Protein AF-A0A8T1ST30-F1 (afdb_monomer_lite)

Foldseek 3Di:
DLVVVLVVVCVVPVDCSVVVSVVVVVVVVVLVVVLVVVPDDDPDPDPCPVVNVVVSVVSVVVVVVVVVCCCPPPVVCCVVPVVVVVVCVLQVCPVDDGDLVSQLVVQLVVCPVPDDPVCSSVVSNQVSVVLCVQQVPPPQSVVSVVVCVVCVVQQDDDDDDDDPSPDHRDDDGDDPFDFPDDDDDDDDADEAEAADELQDDCDDPPDDNDDPDPVVVVVSVVVSLVSLLVVLVVCVVVDVHAYEYAADYDVSNVVSCNVDHYHYD

InterPro domains:
  IPR042619 BBSome complex assembly protein BBS10 [PTHR14667] (1-257)

Sequence (265 aa):
MMVACVSRHHSMTGDGAKTFIILLSKLLRGLQAILDKREGSPFCEDIQRRESYQKHCHSLKQISQSLMTFQTHILDHIMAQDLRKHFLSAFSSWEGEISRDTMESILEAYFCGRIGNSHQKLLSQLSCDFYYKCISFKNGRNEMLNLVNEYFVELHSAVTGLPVSNSRILEGFVLHRDFAVYCPADGDIRMLIVTESIDSALSASGLEFVVNAEVQYQASQVWITKRTEAIMKHAEQQYKSSKLSIVKQQEIVIYYGQKPKWYSL

Radius of gyration: 32.13 Å; chains: 1; bounding box: 72×53×82 Å

Structure (mmCIF, N/CA/C/O backbone):
data_AF-A0A8T1ST30-F1
#
_entry.id   AF-A0A8T1ST30-F1
#
loop_
_atom_site.group_PDB
_atom_site.id
_atom_site.type_symbol
_atom_site.label_atom_id
_atom_site.label_alt_id
_atom_site.label_comp_id
_atom_site.label_asym_id
_atom_site.label_entity_id
_atom_site.label_seq_id
_atom_site.pdbx_PDB_ins_code
_atom_site.Cartn_x
_atom_site.Cartn_y
_atom_site.Cartn_z
_atom_site.occupancy
_atom_site.B_iso_or_equiv
_atom_site.auth_seq_id
_atom_site.auth_comp_id
_atom_site.auth_asym_id
_atom_site.auth_atom_id
_atom_site.pdbx_PDB_model_num
ATOM 1 N N . MET A 1 1 ? 21.724 -15.182 -8.756 1.00 84.19 1 MET A N 1
ATOM 2 C CA . MET A 1 1 ? 22.045 -13.856 -9.335 1.00 84.19 1 MET A CA 1
ATOM 3 C C . MET A 1 1 ? 20.861 -13.243 -10.084 1.00 84.19 1 MET A C 1
ATOM 5 O O . MET A 1 1 ? 20.379 -12.221 -9.628 1.00 84.19 1 MET A O 1
ATOM 9 N N . MET A 1 2 ? 20.328 -13.874 -11.143 1.00 87.69 2 MET A N 1
ATOM 10 C CA . MET A 1 2 ? 19.184 -13.344 -11.921 1.00 87.69 2 MET A CA 1
ATOM 11 C C . MET A 1 2 ? 17.976 -12.938 -11.064 1.00 87.69 2 MET A C 1
ATOM 13 O O . MET A 1 2 ? 17.493 -11.820 -11.196 1.00 87.69 2 MET A O 1
ATOM 17 N N . VAL A 1 3 ? 17.530 -13.814 -10.154 1.00 91.38 3 VAL A N 1
ATOM 18 C CA . VAL A 1 3 ? 16.402 -13.524 -9.248 1.00 91.38 3 VAL A CA 1
ATOM 19 C C . VAL A 1 3 ? 16.679 -12.278 -8.407 1.00 91.38 3 VAL A C 1
ATOM 21 O O . VAL A 1 3 ? 15.855 -11.379 -8.387 1.00 91.38 3 VAL A O 1
ATOM 24 N N . ALA A 1 4 ? 17.869 -12.162 -7.810 1.00 93.19 4 ALA A N 1
ATOM 25 C CA . ALA A 1 4 ? 18.245 -10.989 -7.021 1.00 93.19 4 ALA A CA 1
ATOM 26 C C . ALA A 1 4 ? 18.251 -9.690 -7.851 1.00 93.19 4 ALA A C 1
ATOM 28 O O . ALA A 1 4 ? 17.778 -8.660 -7.378 1.00 93.19 4 ALA A O 1
ATOM 29 N N . CYS A 1 5 ? 18.732 -9.735 -9.100 1.00 91.81 5 CYS A N 1
ATOM 30 C CA . CYS A 1 5 ? 18.685 -8.584 -10.007 1.00 91.81 5 CYS A CA 1
ATOM 31 C C . CYS A 1 5 ? 17.241 -8.179 -10.336 1.00 91.81 5 CYS A C 1
ATOM 33 O O . CYS A 1 5 ? 16.916 -6.996 -10.307 1.00 91.81 5 CYS A O 1
ATOM 35 N N . VAL A 1 6 ? 16.370 -9.153 -10.618 1.00 93.44 6 VAL A N 1
ATOM 36 C CA . VAL A 1 6 ? 14.955 -8.911 -10.937 1.00 93.44 6 VAL A CA 1
ATOM 37 C C . VAL A 1 6 ? 14.195 -8.393 -9.717 1.00 93.44 6 VAL A C 1
ATOM 39 O O . VAL A 1 6 ? 13.447 -7.430 -9.847 1.00 93.44 6 VAL A O 1
ATOM 42 N N . SER A 1 7 ? 14.416 -8.971 -8.533 1.00 92.12 7 SER A N 1
ATOM 43 C CA . SER A 1 7 ? 13.816 -8.503 -7.280 1.00 92.12 7 SER A CA 1
ATOM 44 C C . SER A 1 7 ? 14.222 -7.064 -6.974 1.00 92.12 7 SER A C 1
ATOM 46 O O . SER A 1 7 ? 13.361 -6.254 -6.650 1.00 92.12 7 SER A O 1
ATOM 48 N N . ARG A 1 8 ? 15.506 -6.717 -7.151 1.00 91.62 8 ARG A N 1
ATOM 49 C CA . ARG A 1 8 ? 15.991 -5.344 -6.953 1.00 91.62 8 ARG A CA 1
ATOM 50 C C . ARG A 1 8 ? 15.448 -4.367 -7.994 1.00 91.62 8 ARG A C 1
ATOM 52 O O . ARG A 1 8 ? 15.191 -3.217 -7.666 1.00 91.62 8 ARG A O 1
ATOM 59 N N . HIS A 1 9 ? 15.279 -4.802 -9.241 1.00 92.06 9 HIS A N 1
ATOM 60 C CA . HIS A 1 9 ? 14.622 -3.984 -10.258 1.00 92.06 9 HIS A CA 1
ATOM 61 C C . HIS A 1 9 ? 13.166 -3.720 -9.862 1.00 92.06 9 HIS A C 1
ATOM 63 O O . HIS A 1 9 ? 12.768 -2.568 -9.749 1.00 92.06 9 HIS A O 1
ATOM 69 N N . HIS A 1 10 ? 12.412 -4.776 -9.544 1.00 90.44 10 HIS A N 1
ATOM 70 C CA . HIS A 1 10 ? 11.011 -4.667 -9.151 1.00 90.44 10 HIS A CA 1
ATOM 71 C C . HIS A 1 10 ? 10.806 -3.777 -7.918 1.00 90.44 10 HIS A C 1
ATOM 73 O O . HIS A 1 10 ? 9.893 -2.960 -7.925 1.00 90.44 10 HIS A O 1
ATOM 79 N N . SER A 1 11 ? 11.675 -3.867 -6.906 1.00 86.62 11 SER A N 1
ATOM 80 C CA . SER A 1 11 ? 11.583 -3.008 -5.719 1.00 86.62 11 SER A CA 1
ATOM 81 C C . SER A 1 11 ? 11.866 -1.530 -6.006 1.00 86.62 11 SER A C 1
ATOM 83 O O . SER A 1 11 ? 11.429 -0.680 -5.245 1.00 86.62 11 SER A O 1
ATOM 85 N N . MET A 1 12 ? 12.630 -1.218 -7.058 1.00 86.12 12 MET A N 1
ATOM 86 C CA . MET A 1 12 ? 12.996 0.159 -7.415 1.00 86.12 12 MET A CA 1
ATOM 87 C C . MET A 1 12 ? 11.995 0.807 -8.373 1.00 86.12 12 MET A C 1
ATOM 89 O O . MET A 1 12 ? 11.757 2.005 -8.288 1.00 86.12 12 MET A O 1
ATOM 93 N N . THR A 1 13 ? 11.442 0.040 -9.315 1.00 86.56 13 THR A N 1
ATOM 94 C CA . THR A 1 13 ? 10.609 0.579 -10.402 1.00 86.56 13 THR A CA 1
ATOM 95 C C . THR A 1 13 ? 9.137 0.201 -10.289 1.00 86.56 13 THR A C 1
ATOM 97 O O . THR A 1 13 ? 8.317 0.784 -10.992 1.00 86.56 13 THR A O 1
ATOM 100 N N . GLY A 1 14 ? 8.784 -0.814 -9.493 1.00 84.75 14 GLY A N 1
ATOM 101 C CA . GLY A 1 14 ? 7.429 -1.378 -9.408 1.00 84.75 14 GLY A CA 1
ATOM 102 C C . GLY A 1 14 ? 6.954 -2.116 -10.672 1.00 84.75 14 GLY A C 1
ATOM 103 O O . GLY A 1 14 ? 6.068 -2.965 -10.599 1.00 84.75 14 GLY A O 1
ATOM 104 N N . ASP A 1 15 ? 7.571 -1.867 -11.829 1.00 86.44 15 ASP A N 1
ATOM 105 C CA . ASP A 1 15 ? 7.229 -2.431 -13.138 1.00 86.44 15 ASP A CA 1
ATOM 106 C C . ASP A 1 15 ? 8.475 -2.838 -13.945 1.00 86.44 15 ASP A C 1
ATOM 108 O O . ASP A 1 15 ? 9.606 -2.599 -13.538 1.00 86.44 15 ASP A O 1
ATOM 112 N N . GLY A 1 16 ? 8.291 -3.478 -15.099 1.00 90.50 16 GLY A N 1
ATOM 113 C CA . GLY A 1 16 ? 9.356 -3.767 -16.055 1.00 90.50 16 GLY A CA 1
ATOM 114 C C . GLY A 1 16 ? 10.140 -5.039 -15.749 1.00 90.50 16 GLY A C 1
ATOM 115 O O . GLY A 1 16 ? 10.960 -5.445 -16.565 1.00 90.50 16 GLY A O 1
ATOM 116 N N . ALA A 1 17 ? 9.843 -5.743 -14.650 1.00 92.56 17 ALA A N 1
ATOM 117 C CA . ALA A 1 17 ? 10.555 -6.956 -14.234 1.00 92.56 17 ALA A CA 1
ATOM 118 C C . ALA A 1 17 ? 10.628 -8.034 -15.335 1.00 92.56 17 ALA A C 1
ATOM 120 O O . ALA A 1 17 ? 11.672 -8.660 -15.527 1.00 92.56 17 ALA A O 1
ATOM 121 N N . LYS A 1 18 ? 9.542 -8.214 -16.104 1.00 91.00 18 LYS A N 1
ATOM 122 C CA . LYS A 1 18 ? 9.489 -9.148 -17.245 1.00 91.00 18 LYS A CA 1
ATOM 123 C C . LYS A 1 18 ? 10.386 -8.700 -18.403 1.00 91.00 18 LYS A C 1
ATOM 125 O O . LYS A 1 18 ? 11.120 -9.503 -18.971 1.00 91.00 18 LYS A O 1
ATOM 130 N N . THR A 1 19 ? 10.359 -7.417 -18.744 1.00 93.31 19 THR A N 1
ATOM 131 C CA . THR A 1 19 ? 11.226 -6.859 -19.790 1.00 93.31 19 THR A CA 1
ATOM 132 C C . THR A 1 19 ? 12.689 -6.942 -19.366 1.00 93.31 19 THR A C 1
ATOM 134 O O . THR A 1 19 ? 13.531 -7.415 -20.128 1.00 93.31 19 THR A O 1
ATOM 137 N N . PHE A 1 20 ? 12.985 -6.581 -18.118 1.00 94.19 20 PHE A N 1
ATOM 138 C CA . PHE A 1 20 ? 14.318 -6.636 -17.535 1.00 94.19 20 PHE A CA 1
ATOM 139 C C . PHE A 1 20 ? 14.904 -8.051 -17.569 1.00 94.19 20 PHE A C 1
ATOM 141 O O . PHE A 1 20 ? 16.020 -8.234 -18.056 1.00 94.19 20 PHE A O 1
ATOM 148 N N . ILE A 1 21 ? 14.154 -9.073 -17.128 1.00 95.44 21 ILE A N 1
ATOM 149 C CA . ILE A 1 21 ? 14.646 -10.459 -17.162 1.00 95.44 21 ILE A CA 1
ATOM 150 C C . ILE A 1 21 ? 14.901 -10.936 -18.597 1.00 95.44 21 ILE A C 1
ATOM 152 O O . ILE A 1 21 ? 15.901 -11.617 -18.832 1.00 95.44 21 ILE A O 1
ATOM 156 N N . ILE A 1 22 ? 14.057 -10.559 -19.567 1.00 95.69 22 ILE A N 1
ATOM 157 C CA . ILE A 1 22 ? 14.247 -10.917 -20.981 1.00 95.69 22 ILE A CA 1
ATOM 158 C C . ILE A 1 22 ? 15.523 -10.272 -21.527 1.00 95.69 22 ILE A C 1
ATOM 160 O O . ILE A 1 22 ? 16.358 -10.976 -22.098 1.00 95.69 22 ILE A O 1
ATOM 164 N N . LEU A 1 23 ? 15.702 -8.964 -21.323 1.00 93.94 23 LEU A N 1
ATOM 165 C CA . LEU A 1 23 ? 16.872 -8.228 -21.802 1.00 93.94 23 LEU A CA 1
ATOM 166 C C . LEU A 1 23 ? 18.162 -8.759 -21.174 1.00 93.94 23 LEU A C 1
ATOM 168 O O . LEU A 1 23 ? 19.105 -9.077 -21.897 1.00 93.94 23 LEU A O 1
ATOM 172 N N . LEU A 1 24 ? 18.179 -8.948 -19.853 1.00 92.56 24 LEU A N 1
ATOM 173 C CA . LEU A 1 24 ? 19.336 -9.490 -19.144 1.00 92.56 24 LEU A CA 1
ATOM 174 C C . LEU A 1 24 ? 19.669 -10.913 -19.616 1.00 92.56 24 LEU A C 1
ATOM 176 O O . LEU A 1 24 ? 20.828 -11.220 -19.886 1.00 92.56 24 LEU A O 1
ATOM 180 N N . SER A 1 25 ? 18.661 -11.771 -19.798 1.00 94.50 25 SER A N 1
ATOM 181 C CA . SER A 1 25 ? 18.875 -13.132 -20.309 1.00 94.50 25 SER A CA 1
ATOM 182 C C . SER A 1 25 ? 19.449 -13.128 -21.725 1.00 94.50 25 SER A C 1
ATOM 184 O O . SER A 1 25 ? 20.335 -13.922 -22.038 1.00 94.50 25 SER A O 1
ATOM 186 N N . LYS A 1 26 ? 18.944 -12.250 -22.599 1.00 95.12 26 LYS A N 1
ATOM 187 C CA . LYS A 1 26 ? 19.428 -12.124 -23.979 1.00 95.12 26 LYS A CA 1
ATOM 188 C C . LYS A 1 26 ? 20.856 -11.590 -24.025 1.00 95.12 26 LYS A C 1
ATOM 190 O O . LYS A 1 26 ? 21.664 -12.152 -24.759 1.00 95.12 26 LYS A O 1
ATOM 195 N N . LEU A 1 27 ? 21.175 -10.585 -23.209 1.00 91.69 27 LEU A N 1
ATOM 196 C CA . LEU A 1 27 ? 22.525 -10.041 -23.086 1.00 91.69 27 LEU A CA 1
ATOM 197 C C . LEU A 1 27 ? 23.513 -11.120 -22.638 1.00 91.69 27 LEU A C 1
ATOM 199 O O . LEU A 1 27 ? 24.501 -11.361 -23.323 1.00 91.69 27 LEU A O 1
ATOM 203 N N . LEU A 1 28 ? 23.221 -11.820 -21.538 1.00 91.06 28 LEU A N 1
ATOM 204 C CA . LEU A 1 28 ? 24.108 -12.857 -21.002 1.00 91.06 28 LEU A CA 1
ATOM 205 C C . LEU A 1 28 ? 24.326 -14.004 -21.996 1.00 91.06 28 LEU A C 1
ATOM 207 O O . LEU A 1 28 ? 25.457 -14.441 -22.179 1.00 91.06 28 LEU A O 1
ATOM 211 N N . ARG A 1 29 ? 23.273 -14.451 -22.696 1.00 92.69 29 ARG A N 1
ATOM 212 C CA . ARG A 1 29 ? 23.404 -15.463 -23.760 1.00 92.69 29 ARG A CA 1
ATOM 213 C C . ARG A 1 29 ? 24.252 -14.967 -24.931 1.00 92.69 29 ARG A C 1
ATOM 215 O O . ARG A 1 29 ? 25.043 -15.734 -25.469 1.00 92.69 29 ARG A O 1
ATOM 222 N N . GLY A 1 30 ? 24.096 -13.702 -25.320 1.00 91.62 30 GLY A N 1
ATOM 223 C CA . GLY A 1 30 ? 24.914 -13.083 -26.362 1.00 91.62 30 GLY A CA 1
ATOM 224 C C . GLY A 1 30 ? 26.392 -13.024 -25.976 1.00 91.62 30 GLY A C 1
ATOM 225 O O . GLY A 1 30 ? 27.246 -13.389 -26.778 1.00 91.62 30 GLY A O 1
ATOM 226 N N . LEU A 1 31 ? 26.690 -12.638 -24.732 1.00 89.62 31 LEU A N 1
ATOM 227 C CA . LEU A 1 31 ? 28.054 -12.611 -24.200 1.00 89.62 31 LEU A CA 1
ATOM 228 C C . LEU A 1 31 ? 28.665 -14.014 -24.118 1.00 89.62 31 LEU A C 1
ATOM 230 O O . LEU A 1 31 ? 29.807 -14.194 -24.534 1.00 89.62 31 LEU A O 1
ATOM 234 N N . GLN A 1 32 ? 27.899 -15.010 -23.661 1.00 88.00 32 GLN A N 1
ATOM 235 C CA . GLN A 1 32 ? 28.349 -16.403 -23.632 1.00 88.00 32 GLN A CA 1
ATOM 236 C C . GLN A 1 32 ? 28.716 -16.895 -25.037 1.00 88.00 32 GLN A C 1
ATOM 238 O O . GLN A 1 32 ? 29.810 -17.403 -25.238 1.00 88.00 32 GLN A O 1
ATOM 243 N N . ALA A 1 33 ? 27.869 -16.636 -26.037 1.00 88.94 33 ALA A N 1
ATOM 244 C CA . ALA A 1 33 ? 28.150 -17.028 -27.416 1.00 88.94 33 ALA A CA 1
ATOM 245 C C . ALA A 1 33 ? 29.412 -16.360 -28.000 1.00 88.94 33 ALA A C 1
ATOM 247 O O . ALA A 1 33 ? 30.045 -16.922 -28.891 1.00 88.94 33 ALA A O 1
ATOM 248 N N . ILE A 1 34 ? 29.783 -15.160 -27.537 1.00 85.69 34 ILE A N 1
ATOM 249 C CA . ILE A 1 34 ? 31.039 -14.498 -27.930 1.00 85.69 34 ILE A CA 1
ATOM 250 C C . ILE A 1 34 ? 32.242 -15.197 -27.287 1.00 85.69 34 ILE A C 1
ATOM 252 O O . ILE A 1 34 ? 33.258 -15.380 -27.956 1.00 85.69 34 ILE A O 1
ATOM 256 N N . LEU A 1 35 ? 32.126 -15.592 -26.016 1.00 83.69 35 LEU A N 1
ATOM 257 C CA . LEU A 1 35 ? 33.171 -16.328 -25.303 1.00 83.69 35 LEU A CA 1
ATOM 258 C C . LEU A 1 35 ? 33.384 -17.717 -25.918 1.00 83.69 35 LEU A C 1
ATOM 260 O O . LEU A 1 35 ? 34.512 -18.047 -26.275 1.00 83.69 35 LEU A O 1
ATOM 264 N N . ASP A 1 36 ? 32.301 -18.457 -26.161 1.00 80.75 36 ASP A N 1
ATOM 265 C CA . ASP A 1 36 ? 32.338 -19.804 -26.743 1.00 80.75 36 ASP A CA 1
ATOM 266 C C . ASP A 1 36 ? 32.950 -19.806 -28.155 1.00 80.75 36 ASP A C 1
ATOM 268 O O . ASP A 1 36 ? 33.682 -20.717 -28.527 1.00 80.75 36 ASP A O 1
ATOM 272 N N . LYS A 1 37 ? 32.706 -18.757 -28.955 1.00 76.50 37 LYS A N 1
ATOM 273 C CA . LYS A 1 37 ? 33.327 -18.598 -30.284 1.00 76.50 37 LYS A CA 1
ATOM 274 C C . LYS A 1 37 ? 34.827 -18.296 -30.230 1.00 76.50 37 LYS A C 1
ATOM 276 O O . LYS A 1 37 ? 35.509 -18.471 -31.239 1.00 76.50 37 LYS A O 1
ATOM 281 N N . ARG A 1 38 ? 35.335 -17.783 -29.106 1.00 67.25 38 ARG A N 1
ATOM 282 C CA . ARG A 1 38 ? 36.742 -17.381 -28.936 1.00 67.25 38 ARG A CA 1
ATOM 283 C C . ARG A 1 38 ? 37.610 -18.517 -28.387 1.00 67.25 38 ARG A C 1
ATOM 285 O O . ARG A 1 38 ? 38.825 -18.488 -28.571 1.00 67.25 38 ARG A O 1
ATOM 292 N N . GLU A 1 39 ? 36.995 -19.512 -27.756 1.00 61.50 39 GLU A N 1
ATOM 293 C CA . GLU A 1 39 ? 37.624 -20.744 -27.274 1.00 61.50 39 GLU A CA 1
ATOM 294 C C . GLU A 1 39 ? 37.564 -21.834 -28.364 1.00 61.50 39 GLU A C 1
ATOM 296 O O . GLU A 1 39 ? 36.715 -22.718 -28.363 1.00 61.50 39 GLU A O 1
ATOM 301 N N . GLY A 1 40 ? 38.443 -21.748 -29.367 1.00 54.31 40 GLY A N 1
ATOM 302 C CA . GLY A 1 40 ? 38.524 -22.747 -30.442 1.00 54.31 40 GLY A CA 1
ATOM 303 C C . GLY A 1 40 ? 39.178 -24.078 -30.020 1.00 54.31 40 GLY A C 1
ATOM 304 O O . GLY A 1 40 ? 40.282 -24.068 -29.490 1.00 54.31 40 GLY A O 1
ATOM 305 N N . SER A 1 41 ? 38.497 -25.189 -30.353 1.00 53.56 41 SER A N 1
ATOM 306 C CA . SER A 1 41 ? 38.864 -26.631 -30.380 1.00 53.56 41 SER A CA 1
ATOM 307 C C . SER A 1 41 ? 39.495 -27.304 -29.134 1.00 53.56 41 SER A C 1
ATOM 309 O O . SER A 1 41 ? 40.559 -26.881 -28.685 1.00 53.56 41 SER A O 1
ATOM 311 N N . PRO A 1 42 ? 38.946 -28.445 -28.654 1.00 49.97 42 PRO A N 1
ATOM 312 C CA . PRO A 1 42 ? 39.465 -29.185 -27.505 1.00 49.97 42 PRO A CA 1
ATOM 313 C C . PRO A 1 42 ? 40.448 -30.288 -27.935 1.00 49.97 42 PRO A C 1
ATOM 315 O O . PRO A 1 42 ? 40.048 -31.435 -28.067 1.00 49.97 42 PRO A O 1
ATOM 318 N N . PHE A 1 43 ? 41.726 -29.976 -28.166 1.00 49.72 43 PHE A N 1
ATOM 319 C CA . PHE A 1 43 ? 42.767 -31.012 -28.292 1.00 49.72 43 PHE A CA 1
ATOM 320 C C . PHE A 1 43 ? 44.141 -30.490 -27.821 1.00 49.72 43 PHE A C 1
ATOM 322 O O . PHE A 1 43 ? 44.828 -29.813 -28.583 1.00 49.72 43 PHE A O 1
ATOM 329 N N . CYS A 1 44 ? 44.487 -30.804 -26.556 1.00 48.78 44 CYS A N 1
ATOM 330 C CA . CYS A 1 44 ? 45.819 -30.987 -25.920 1.00 48.78 44 CYS A CA 1
ATOM 331 C C . CYS A 1 44 ? 45.801 -30.533 -24.441 1.00 48.78 44 CYS A C 1
ATOM 333 O O . CYS A 1 44 ? 45.775 -29.342 -24.143 1.00 48.78 44 CYS A O 1
ATOM 335 N N . GLU A 1 45 ? 45.823 -31.482 -23.499 1.00 53.03 45 GLU A N 1
ATOM 336 C CA . GLU A 1 45 ? 45.152 -31.304 -22.199 1.00 53.03 45 GLU A CA 1
ATOM 337 C C . GLU A 1 45 ? 45.895 -30.569 -21.064 1.00 53.03 45 GLU A C 1
ATOM 339 O O . GLU A 1 45 ? 45.199 -29.977 -20.244 1.00 53.03 45 GLU A O 1
ATOM 344 N N . ASP A 1 46 ? 47.232 -30.470 -20.991 1.00 53.16 46 ASP A N 1
ATOM 345 C CA . ASP A 1 46 ? 47.837 -30.047 -19.700 1.00 53.16 46 ASP A CA 1
ATOM 346 C C . ASP A 1 46 ? 48.636 -28.728 -19.669 1.00 53.16 46 ASP A C 1
ATOM 348 O O . ASP A 1 46 ? 48.627 -28.040 -18.646 1.00 53.16 46 ASP A O 1
A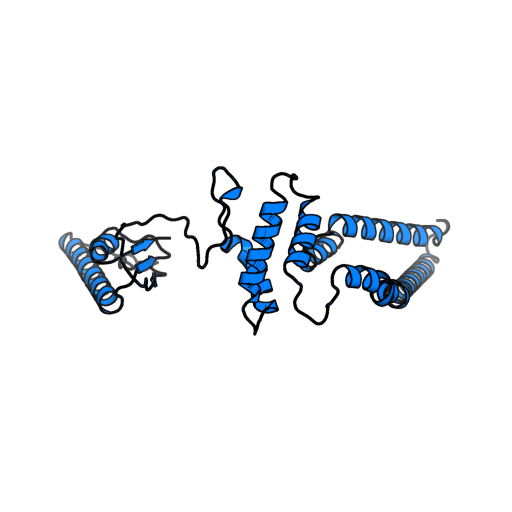TOM 352 N N . ILE A 1 47 ? 49.249 -28.272 -20.769 1.00 54.50 47 ILE A N 1
ATOM 353 C CA . ILE A 1 47 ? 49.972 -26.973 -20.793 1.00 54.50 47 ILE A CA 1
ATOM 354 C C . ILE A 1 47 ? 49.031 -25.808 -21.167 1.00 54.50 47 ILE A C 1
ATOM 356 O O . ILE A 1 47 ? 49.200 -24.676 -20.710 1.00 54.50 47 ILE A O 1
ATOM 360 N N . GLN A 1 48 ? 47.968 -26.085 -21.928 1.00 56.47 48 GLN A N 1
ATOM 361 C CA . GLN A 1 48 ? 47.032 -25.073 -22.433 1.00 56.47 48 GLN A CA 1
ATOM 362 C C . GLN A 1 48 ? 46.069 -24.527 -21.371 1.00 56.47 48 GLN A C 1
ATOM 364 O O . GLN A 1 48 ? 45.523 -23.441 -21.550 1.00 56.47 48 GLN A O 1
ATOM 369 N N . ARG A 1 49 ? 45.873 -25.214 -20.238 1.00 56.59 49 ARG A N 1
ATOM 370 C CA . ARG A 1 49 ? 44.876 -24.828 -19.221 1.00 56.59 49 ARG A CA 1
ATOM 371 C C . ARG A 1 49 ? 45.146 -23.454 -18.601 1.00 56.59 49 ARG A C 1
ATOM 373 O O . ARG A 1 49 ? 44.215 -22.681 -18.384 1.00 56.59 49 ARG A O 1
ATOM 380 N N . ARG A 1 50 ? 46.420 -23.124 -18.352 1.00 59.75 50 ARG A N 1
ATOM 381 C CA . ARG A 1 50 ? 46.824 -21.841 -17.746 1.00 59.75 50 ARG A CA 1
ATOM 382 C C . ARG A 1 50 ? 46.702 -20.681 -18.736 1.00 59.75 50 ARG A C 1
ATOM 384 O O . ARG A 1 50 ? 46.179 -19.630 -18.377 1.00 59.75 50 ARG A O 1
ATOM 391 N N . GLU A 1 51 ? 47.108 -20.895 -19.988 1.00 62.16 51 GLU A N 1
ATOM 392 C CA . GLU A 1 51 ? 46.942 -19.911 -21.066 1.00 62.16 51 GLU A CA 1
ATOM 393 C C . GLU A 1 51 ? 45.472 -19.717 -21.453 1.00 62.16 51 GLU A C 1
ATOM 395 O O . GLU A 1 51 ? 45.049 -18.591 -21.701 1.00 62.16 51 GLU A O 1
ATOM 400 N N . SER A 1 52 ? 44.675 -20.789 -21.462 1.00 65.12 52 SER A N 1
ATOM 401 C CA . SER A 1 52 ? 43.231 -20.752 -21.711 1.00 65.12 52 SER A CA 1
ATOM 402 C C . SER A 1 52 ? 42.510 -19.964 -20.624 1.00 65.12 52 SER A C 1
ATOM 404 O O . SER A 1 52 ? 41.724 -19.072 -20.930 1.00 65.12 52 SER A O 1
ATOM 406 N N . TYR A 1 53 ? 42.839 -20.206 -19.351 1.00 68.31 53 TYR A N 1
ATOM 407 C CA . TYR A 1 53 ? 42.282 -19.443 -18.235 1.00 68.31 53 TYR A CA 1
ATOM 408 C C . TYR A 1 53 ? 42.671 -17.958 -18.302 1.00 68.31 53 TYR A C 1
ATOM 410 O O . TYR A 1 53 ? 41.833 -17.079 -18.111 1.00 68.31 53 TYR A O 1
ATOM 418 N N . GLN A 1 54 ? 43.922 -17.647 -18.654 1.00 74.25 54 GLN A N 1
ATOM 419 C CA . GLN A 1 54 ? 44.380 -16.265 -18.799 1.00 74.25 54 GLN A CA 1
ATOM 420 C C . GLN A 1 54 ? 43.712 -15.548 -19.988 1.00 74.25 54 GLN A C 1
ATOM 422 O O . GLN A 1 54 ? 43.314 -14.387 -19.857 1.00 74.25 54 GLN A O 1
ATOM 427 N N . LYS A 1 55 ? 43.516 -16.238 -21.121 1.00 76.00 55 LYS A N 1
ATOM 428 C CA . LYS A 1 55 ? 42.758 -15.745 -22.288 1.00 76.00 55 LYS A CA 1
ATOM 429 C C . LYS A 1 55 ? 41.277 -15.536 -21.957 1.00 76.00 55 LYS A C 1
ATOM 431 O O . LYS A 1 55 ? 40.698 -14.530 -22.379 1.00 76.00 55 LYS A O 1
ATOM 436 N N . HIS A 1 56 ? 40.687 -16.422 -21.158 1.00 79.75 56 HIS A N 1
ATOM 437 C CA . HIS A 1 56 ? 39.319 -16.301 -20.664 1.00 79.75 56 HIS A CA 1
ATOM 438 C C . HIS A 1 56 ? 39.164 -15.079 -19.746 1.00 79.75 56 HIS A C 1
ATOM 440 O O . HIS A 1 56 ? 38.347 -14.200 -20.016 1.00 79.75 56 HIS A O 1
ATOM 446 N N . CYS A 1 57 ? 40.021 -14.933 -18.729 1.00 81.75 57 CYS A N 1
ATOM 447 C CA . CYS A 1 57 ? 40.022 -13.767 -17.841 1.00 81.75 57 CYS A CA 1
ATOM 448 C C . CYS A 1 57 ? 40.252 -12.450 -18.597 1.00 81.75 57 CYS A C 1
ATOM 450 O O . CYS A 1 57 ? 39.595 -11.449 -18.307 1.00 81.75 57 CYS A O 1
ATOM 452 N N . HIS A 1 58 ? 41.148 -12.435 -19.588 1.00 83.81 58 HIS A N 1
ATOM 453 C CA . HIS A 1 58 ? 41.362 -11.262 -20.433 1.00 83.81 58 HIS A CA 1
ATOM 454 C C . HIS A 1 58 ? 40.116 -10.922 -21.265 1.00 83.81 58 HIS A C 1
ATOM 456 O O . HIS A 1 58 ? 39.748 -9.754 -21.374 1.00 83.81 58 HIS A O 1
ATOM 462 N N . SER A 1 59 ? 39.425 -11.931 -21.798 1.00 83.25 59 SER A N 1
ATOM 463 C CA . SER A 1 59 ? 38.172 -11.754 -22.541 1.00 83.25 59 SER A CA 1
ATOM 464 C C . SER A 1 59 ? 37.054 -11.206 -21.656 1.00 83.25 59 SER A C 1
ATOM 466 O O . SER A 1 59 ? 36.381 -10.256 -22.048 1.00 83.25 59 SER A O 1
ATOM 468 N N . LEU A 1 60 ? 36.907 -11.723 -20.434 1.00 86.69 60 LEU A N 1
ATOM 469 C CA . LEU A 1 60 ? 35.963 -11.190 -19.449 1.00 86.69 60 LEU A CA 1
ATOM 470 C C . LEU A 1 60 ? 36.287 -9.742 -19.069 1.00 86.69 60 LEU A C 1
ATOM 472 O O . LEU A 1 60 ? 35.381 -8.914 -18.980 1.00 86.69 60 LEU A O 1
ATOM 476 N N . LYS A 1 61 ? 37.572 -9.405 -18.902 1.00 89.06 61 LYS A N 1
ATOM 477 C CA . LYS A 1 61 ? 38.007 -8.029 -18.628 1.00 89.06 61 LYS A CA 1
ATOM 478 C C . LYS A 1 61 ? 37.673 -7.089 -19.788 1.00 89.06 61 LYS A C 1
ATOM 480 O O . LYS A 1 61 ? 37.169 -5.997 -19.545 1.00 89.06 61 LYS A O 1
ATOM 485 N N . GLN A 1 62 ? 37.898 -7.521 -21.029 1.00 88.19 62 GLN A N 1
ATOM 486 C CA . GLN A 1 62 ? 37.520 -6.760 -22.222 1.00 88.19 62 GLN A CA 1
ATOM 487 C C . GLN A 1 62 ? 36.005 -6.547 -22.297 1.00 88.19 62 GLN A C 1
ATOM 489 O O . GLN A 1 62 ? 35.566 -5.416 -22.474 1.00 88.19 62 GLN A O 1
ATOM 494 N N . ILE A 1 63 ? 35.206 -7.597 -22.085 1.00 89.44 63 ILE A N 1
ATOM 495 C CA . ILE A 1 63 ? 33.739 -7.496 -22.053 1.00 89.44 63 ILE A CA 1
ATOM 496 C C . ILE A 1 63 ? 33.290 -6.522 -20.962 1.00 89.44 63 ILE A C 1
ATOM 498 O O . ILE A 1 63 ? 32.465 -5.653 -21.224 1.00 89.44 63 ILE A O 1
ATOM 502 N N . SER A 1 64 ? 33.851 -6.624 -19.756 1.00 91.00 64 SER A N 1
ATOM 503 C CA . SER A 1 64 ? 33.532 -5.713 -18.657 1.00 91.00 64 SER A CA 1
ATOM 504 C C . SER A 1 64 ? 33.846 -4.259 -19.012 1.00 91.00 64 SER A C 1
ATOM 506 O O . SER A 1 64 ? 33.017 -3.390 -18.755 1.00 91.00 64 SER A O 1
ATOM 508 N N . GLN A 1 65 ? 34.999 -3.987 -19.628 1.00 92.44 65 GLN A N 1
ATOM 509 C CA . GLN A 1 65 ? 35.357 -2.642 -20.085 1.00 92.44 65 GLN A CA 1
ATOM 510 C C . GLN A 1 65 ? 34.393 -2.142 -21.163 1.00 92.44 65 GLN A C 1
ATOM 512 O O . GLN A 1 65 ? 33.884 -1.032 -21.053 1.00 92.44 65 GLN A O 1
ATOM 517 N N . SER A 1 66 ? 34.069 -2.974 -22.156 1.00 90.75 66 SER A N 1
ATOM 518 C CA . SER A 1 66 ? 33.109 -2.624 -23.205 1.00 90.75 66 SER A CA 1
ATOM 519 C C . SER A 1 66 ? 31.706 -2.360 -22.657 1.00 90.75 66 SER A C 1
ATOM 521 O O . SER A 1 66 ? 31.053 -1.432 -23.122 1.00 90.75 66 SER A O 1
ATOM 523 N N . LEU A 1 67 ? 31.245 -3.119 -21.657 1.00 91.81 67 LEU A N 1
ATOM 524 C CA . LEU A 1 67 ? 29.961 -2.876 -20.992 1.00 91.81 67 LEU A CA 1
ATOM 525 C C . LEU A 1 67 ? 29.957 -1.540 -20.241 1.00 91.81 67 LEU A C 1
ATOM 527 O O . LEU A 1 67 ? 28.980 -0.802 -20.336 1.00 91.81 67 LEU A O 1
ATOM 531 N N . MET A 1 68 ? 31.052 -1.197 -19.555 1.00 93.31 68 MET A N 1
ATOM 532 C CA . MET A 1 68 ? 31.187 0.108 -18.898 1.00 93.31 68 MET A CA 1
ATOM 533 C C . MET A 1 68 ? 31.186 1.255 -19.912 1.00 93.31 68 MET A C 1
ATOM 535 O O . MET A 1 68 ? 30.516 2.266 -19.700 1.00 93.31 68 MET A O 1
ATOM 539 N N . THR A 1 69 ? 31.889 1.105 -21.038 1.00 93.12 69 THR A N 1
ATOM 540 C CA . THR A 1 69 ? 31.862 2.093 -22.125 1.00 93.12 69 THR A CA 1
ATOM 541 C C . THR A 1 69 ? 30.464 2.211 -22.728 1.00 93.12 69 THR A C 1
ATOM 543 O O . THR A 1 69 ? 29.980 3.321 -22.914 1.00 93.12 69 THR A O 1
ATOM 546 N N . PHE A 1 70 ? 29.784 1.088 -22.977 1.00 90.12 70 PHE A N 1
ATOM 547 C CA . PHE A 1 70 ? 28.415 1.067 -23.492 1.00 90.12 70 PHE A CA 1
ATOM 548 C C . PHE A 1 70 ? 27.446 1.798 -22.556 1.00 90.12 70 PHE A C 1
ATOM 550 O O . PHE A 1 70 ? 26.680 2.645 -23.008 1.00 90.12 70 PHE A O 1
ATOM 557 N N . GLN A 1 71 ? 27.507 1.520 -21.252 1.00 91.25 71 GLN A N 1
ATOM 558 C CA . GLN A 1 71 ? 26.688 2.216 -20.265 1.00 91.25 71 GLN A CA 1
ATOM 559 C C . GLN A 1 71 ? 26.933 3.731 -20.321 1.00 91.25 71 GLN A C 1
ATOM 561 O O . GLN A 1 71 ? 26.005 4.497 -20.553 1.00 91.25 71 GLN A O 1
ATOM 566 N N . THR A 1 72 ? 28.188 4.147 -20.169 1.00 90.50 72 THR A N 1
ATOM 567 C CA . THR A 1 72 ? 28.544 5.564 -19.990 1.00 90.50 72 THR A CA 1
ATOM 568 C C . THR A 1 72 ? 28.409 6.411 -21.253 1.00 90.50 72 THR A C 1
ATOM 570 O O . THR A 1 72 ? 28.078 7.587 -21.174 1.00 90.50 72 THR A O 1
ATOM 573 N N . HIS A 1 73 ? 28.679 5.844 -22.430 1.00 90.50 73 HIS A N 1
ATOM 574 C CA . HIS A 1 73 ? 28.709 6.612 -23.680 1.00 90.50 73 HIS A CA 1
ATOM 575 C C . HIS A 1 73 ? 27.443 6.445 -24.514 1.00 90.50 73 HIS A C 1
ATOM 577 O O . HIS A 1 73 ? 27.125 7.330 -25.303 1.00 90.50 73 HIS A O 1
ATOM 583 N N . ILE A 1 74 ? 26.733 5.321 -24.374 1.00 90.06 74 ILE A N 1
ATOM 584 C CA . ILE A 1 74 ? 25.551 5.026 -25.189 1.00 90.06 74 ILE A CA 1
ATOM 585 C C . ILE A 1 74 ? 24.290 5.123 -24.341 1.00 90.06 74 ILE A C 1
ATOM 587 O O . ILE A 1 74 ? 23.427 5.934 -24.659 1.00 90.06 74 ILE A O 1
ATOM 591 N N . LEU A 1 75 ? 24.173 4.349 -23.255 1.00 88.75 75 LEU A N 1
ATOM 592 C CA . LEU A 1 75 ? 22.949 4.377 -22.445 1.00 88.75 75 LEU A CA 1
ATOM 593 C C . LEU A 1 75 ? 22.735 5.736 -21.781 1.00 88.75 75 LEU A C 1
ATOM 595 O O . LEU A 1 75 ? 21.648 6.290 -21.918 1.00 88.75 75 LEU A O 1
ATOM 599 N N . ASP A 1 76 ? 23.754 6.297 -21.131 1.00 88.25 76 ASP A N 1
ATOM 600 C CA . ASP A 1 76 ? 23.625 7.596 -20.460 1.00 88.25 76 ASP A CA 1
ATOM 601 C C . ASP A 1 76 ? 23.295 8.710 -21.465 1.00 88.25 76 ASP A C 1
ATOM 603 O O . ASP A 1 76 ? 22.472 9.582 -21.184 1.00 88.25 76 ASP A O 1
ATOM 607 N N . HIS A 1 77 ? 23.862 8.647 -22.674 1.00 88.81 77 HIS A N 1
ATOM 608 C CA . HIS A 1 77 ? 23.558 9.588 -23.750 1.00 88.81 77 HIS A CA 1
ATOM 609 C C . HIS A 1 77 ? 22.109 9.455 -24.241 1.00 88.81 77 HIS A C 1
ATOM 611 O O . HIS A 1 77 ? 21.387 10.453 -24.301 1.00 88.81 77 HIS A O 1
ATOM 617 N N . ILE A 1 78 ? 21.655 8.226 -24.515 1.00 88.31 78 ILE A N 1
ATOM 618 C CA . ILE A 1 78 ? 20.266 7.944 -24.901 1.00 88.31 78 ILE A CA 1
ATOM 619 C C . ILE A 1 78 ? 19.311 8.419 -23.802 1.00 88.31 78 ILE A C 1
ATOM 621 O O . ILE A 1 78 ? 18.301 9.051 -24.094 1.00 88.31 78 ILE A O 1
ATOM 625 N N . MET A 1 79 ? 19.620 8.164 -22.529 1.00 84.50 79 MET A N 1
ATOM 626 C CA . MET A 1 79 ? 18.788 8.603 -21.409 1.00 84.50 79 MET A CA 1
ATOM 627 C C . MET A 1 79 ? 18.727 10.130 -21.300 1.00 84.50 79 MET A C 1
ATOM 629 O O . MET A 1 79 ? 17.637 10.694 -21.193 1.00 84.50 79 MET A O 1
ATOM 633 N N . ALA A 1 80 ? 19.875 10.806 -21.356 1.00 82.06 80 ALA A N 1
ATOM 634 C CA . ALA A 1 80 ? 19.964 12.248 -21.151 1.00 82.06 80 ALA A CA 1
ATOM 635 C C . ALA A 1 80 ? 19.428 13.074 -22.330 1.00 82.06 80 ALA A C 1
ATOM 637 O O . ALA A 1 80 ? 18.875 14.153 -22.103 1.00 82.06 80 ALA A O 1
ATOM 638 N N . GLN A 1 81 ? 19.595 12.599 -23.568 1.00 80.31 81 GLN A N 1
ATOM 639 C CA . GLN A 1 81 ? 19.282 13.370 -24.776 1.00 80.31 81 GLN A CA 1
ATOM 640 C C . GLN A 1 81 ? 18.071 12.821 -25.533 1.00 80.31 81 GLN A C 1
ATOM 642 O O . GLN A 1 81 ? 17.135 13.570 -25.826 1.00 80.31 81 GLN A O 1
ATOM 647 N N . ASP A 1 82 ? 18.048 11.519 -25.816 1.00 82.00 82 ASP A N 1
ATOM 648 C CA . ASP A 1 82 ? 17.028 10.930 -26.687 1.00 82.00 82 ASP A CA 1
ATOM 649 C C . ASP A 1 82 ? 15.735 10.579 -25.974 1.00 82.00 82 ASP A C 1
ATOM 651 O O . ASP A 1 82 ? 14.662 10.774 -26.529 1.00 82.00 82 ASP A O 1
ATOM 655 N N . LEU A 1 83 ? 15.793 10.075 -24.750 1.00 80.38 83 LEU A N 1
ATOM 656 C CA . LEU A 1 83 ? 14.589 9.760 -23.992 1.00 80.38 83 LEU A CA 1
ATOM 657 C C . LEU A 1 83 ? 14.016 11.013 -23.333 1.00 80.38 83 LEU A C 1
ATOM 659 O O . LEU A 1 83 ? 12.798 11.191 -23.308 1.00 80.38 83 LEU A O 1
ATOM 663 N N . ARG A 1 84 ? 14.878 11.931 -22.877 1.00 73.44 84 ARG A N 1
ATOM 664 C CA . ARG A 1 84 ? 14.459 13.182 -22.231 1.00 73.44 84 ARG A CA 1
ATOM 665 C C . ARG A 1 84 ? 13.478 13.988 -23.086 1.00 73.44 84 ARG A C 1
ATOM 667 O O . ARG A 1 84 ? 12.469 14.441 -22.559 1.00 73.44 84 ARG A O 1
ATOM 674 N N . LYS A 1 85 ? 13.709 14.118 -24.399 1.00 75.00 85 LYS A N 1
ATOM 675 C CA . LYS A 1 85 ? 12.793 14.829 -25.319 1.00 75.00 85 LYS A CA 1
ATOM 676 C C . LYS A 1 85 ? 11.389 14.211 -25.379 1.00 75.00 85 LYS A C 1
ATOM 678 O O . LYS A 1 85 ? 10.412 14.941 -25.507 1.00 75.00 85 LYS A O 1
ATOM 683 N N . HIS A 1 86 ? 11.274 12.890 -25.235 1.00 72.81 86 HIS A N 1
ATOM 684 C CA . HIS A 1 86 ? 9.979 12.208 -25.209 1.00 72.81 86 HIS A CA 1
ATOM 685 C C . HIS A 1 86 ? 9.272 12.397 -23.865 1.00 72.81 86 HIS A C 1
ATOM 687 O O . HIS A 1 86 ? 8.059 12.595 -23.838 1.00 72.81 86 HIS A O 1
ATOM 693 N N . PHE A 1 87 ? 10.024 12.453 -22.763 1.00 67.00 87 PHE A N 1
ATOM 694 C CA . PHE A 1 87 ? 9.466 12.784 -21.455 1.00 67.00 87 PHE A CA 1
ATOM 695 C C . PHE A 1 87 ? 9.017 14.243 -21.357 1.00 67.00 87 PHE A C 1
ATOM 697 O O . PHE A 1 87 ? 7.955 14.490 -20.810 1.00 67.00 87 PHE A O 1
ATOM 704 N N . LEU A 1 88 ? 9.731 15.208 -21.943 1.00 62.03 88 LEU A N 1
ATOM 705 C CA . LEU A 1 88 ? 9.335 16.627 -21.901 1.00 62.03 88 LEU A CA 1
ATOM 706 C C . LEU A 1 88 ? 7.976 16.907 -22.567 1.00 62.03 88 LEU A C 1
ATOM 708 O O . LEU A 1 88 ? 7.300 17.856 -22.185 1.00 62.03 88 LEU A O 1
ATOM 712 N N . SER A 1 89 ? 7.552 16.075 -23.524 1.00 63.31 89 SER A N 1
ATOM 713 C CA . SER A 1 89 ? 6.214 16.179 -24.129 1.00 63.31 89 SER A CA 1
ATOM 714 C C . SER A 1 89 ? 5.084 15.742 -23.187 1.00 63.31 89 SER A C 1
ATOM 716 O O . SER A 1 89 ? 3.988 16.288 -23.257 1.00 63.31 89 SER A O 1
ATOM 718 N N . ALA A 1 90 ? 5.362 14.795 -22.285 1.00 58.84 90 ALA A N 1
ATOM 719 C CA . ALA A 1 90 ? 4.424 14.323 -21.266 1.00 58.84 90 ALA A CA 1
ATOM 720 C C . ALA A 1 90 ? 4.559 15.098 -19.941 1.00 58.84 90 ALA A C 1
ATOM 722 O O . ALA A 1 90 ? 3.596 15.225 -19.197 1.00 58.84 90 ALA A O 1
ATOM 723 N N . PHE A 1 91 ? 5.744 15.644 -19.665 1.00 63.31 91 PHE A N 1
ATOM 724 C CA . PHE A 1 91 ? 6.134 16.331 -18.437 1.00 63.31 91 PHE A CA 1
ATOM 725 C C . PHE A 1 91 ? 6.788 17.672 -18.795 1.00 63.31 91 PHE A C 1
ATOM 727 O O . PHE A 1 91 ? 8.002 17.851 -18.674 1.00 63.31 91 PHE A O 1
ATOM 734 N N . SER A 1 92 ? 5.982 18.624 -19.267 1.00 57.56 92 SER A N 1
ATOM 735 C CA . SER A 1 92 ? 6.451 19.937 -19.733 1.00 57.56 92 SER A CA 1
ATOM 736 C C . SER A 1 92 ? 7.134 20.784 -18.648 1.00 57.56 92 SER A C 1
ATOM 738 O O . SER A 1 92 ? 7.824 21.746 -18.972 1.00 57.56 92 SER A O 1
ATOM 740 N N . SER A 1 93 ? 6.997 20.417 -17.368 1.00 54.72 93 SER A N 1
ATOM 741 C CA . SER A 1 93 ? 7.656 21.059 -16.225 1.00 54.72 93 SER A CA 1
ATOM 742 C C . SER A 1 93 ? 8.277 20.024 -15.277 1.00 54.72 93 SER A C 1
ATOM 744 O O . SER A 1 93 ? 7.790 19.818 -14.170 1.00 54.72 93 SER A O 1
ATOM 746 N N . TRP A 1 94 ? 9.362 19.360 -15.687 1.00 51.75 94 TRP A N 1
ATOM 747 C CA . TRP A 1 94 ? 10.122 18.460 -14.794 1.00 51.75 94 TRP A CA 1
ATOM 748 C C . TRP A 1 94 ? 10.646 19.182 -13.534 1.00 51.75 94 TRP A C 1
ATOM 750 O O . TRP A 1 94 ? 10.827 18.571 -12.486 1.00 51.75 94 TRP A O 1
ATOM 760 N N . GLU A 1 95 ? 10.874 20.494 -13.622 1.00 53.06 95 GLU A N 1
ATOM 761 C CA . GLU A 1 95 ? 11.320 21.331 -12.498 1.00 53.06 95 GLU A CA 1
ATOM 762 C C . GLU A 1 95 ? 10.178 21.718 -11.532 1.00 53.06 95 GLU A C 1
ATOM 764 O O . GLU A 1 95 ? 10.431 22.347 -10.506 1.00 53.06 95 GLU A O 1
ATOM 769 N N . GLY A 1 96 ? 8.932 21.321 -11.828 1.00 60.09 96 GLY A N 1
ATOM 770 C CA . GLY A 1 96 ? 7.734 21.627 -11.045 1.00 60.09 96 GLY A CA 1
ATOM 771 C C . GLY A 1 96 ? 6.956 20.390 -10.585 1.00 60.09 96 GLY A C 1
ATOM 772 O O . GLY A 1 96 ? 7.322 19.246 -10.842 1.00 60.09 96 GLY A O 1
ATOM 773 N N . GLU A 1 97 ? 5.862 20.630 -9.866 1.00 70.75 97 GLU A N 1
ATOM 774 C CA . GLU A 1 97 ? 4.901 19.596 -9.482 1.00 70.75 97 GLU A CA 1
ATOM 775 C C . GLU A 1 97 ? 4.216 19.033 -10.739 1.00 70.75 97 GLU A C 1
ATOM 777 O O . GLU A 1 97 ? 3.790 19.795 -11.609 1.00 70.75 97 GLU A O 1
ATOM 782 N N . ILE A 1 98 ? 4.143 17.702 -10.869 1.00 77.19 98 ILE A N 1
ATOM 783 C CA . ILE A 1 98 ? 3.427 17.060 -11.982 1.00 77.19 98 ILE A CA 1
ATOM 784 C C . ILE A 1 98 ? 1.967 17.515 -11.905 1.00 77.19 98 ILE A C 1
ATOM 786 O O . ILE A 1 98 ? 1.394 17.547 -10.816 1.00 77.19 98 ILE A O 1
ATOM 790 N N . SER A 1 99 ? 1.372 17.896 -13.038 1.00 82.75 99 SER A N 1
ATOM 791 C CA . SER A 1 99 ? -0.043 18.274 -13.071 1.00 82.75 99 SER A CA 1
ATOM 792 C C . SER A 1 99 ? -0.934 17.055 -12.825 1.00 82.75 99 SER A C 1
ATOM 794 O O . SER A 1 99 ? -0.579 15.932 -13.195 1.00 82.75 99 SER A O 1
ATOM 796 N N . ARG A 1 100 ? -2.113 17.274 -12.239 1.00 87.00 100 ARG A N 1
ATOM 797 C CA . ARG A 1 100 ? -3.058 16.189 -11.955 1.00 87.00 100 ARG A CA 1
ATOM 798 C C . ARG A 1 100 ? -3.441 15.418 -13.218 1.00 87.00 100 ARG A C 1
ATOM 800 O O . ARG A 1 100 ? -3.368 14.194 -13.217 1.00 87.00 100 ARG A O 1
ATOM 807 N N . ASP A 1 101 ? -3.764 16.124 -14.297 1.00 86.19 101 ASP A N 1
ATOM 808 C CA . ASP A 1 101 ? -4.192 15.523 -15.567 1.00 86.19 101 ASP A CA 1
ATOM 809 C C . ASP A 1 101 ? -3.082 14.674 -16.202 1.00 86.19 101 ASP A C 1
ATOM 811 O O . ASP A 1 101 ? -3.323 13.579 -16.720 1.00 86.19 101 ASP A O 1
ATOM 815 N N . THR A 1 102 ? -1.835 15.150 -16.113 1.00 85.75 102 THR A N 1
ATOM 816 C CA . THR A 1 102 ? -0.652 14.390 -16.532 1.00 85.75 102 THR A CA 1
ATOM 817 C C . THR A 1 102 ? -0.516 13.110 -15.708 1.00 85.75 102 THR A C 1
ATOM 819 O O . THR A 1 102 ? -0.320 12.036 -16.276 1.00 85.75 102 THR A O 1
ATOM 822 N N . MET A 1 103 ? -0.643 13.207 -14.381 1.00 87.12 103 MET A N 1
ATOM 823 C CA . MET A 1 103 ? -0.541 12.059 -13.479 1.00 87.12 103 MET A CA 1
ATOM 824 C C . MET A 1 103 ? -1.649 11.030 -13.737 1.00 87.12 103 MET A C 1
ATOM 826 O O . MET A 1 103 ? -1.364 9.838 -13.836 1.00 87.12 103 MET A O 1
ATOM 830 N N . GLU A 1 104 ? -2.894 11.478 -13.918 1.00 90.31 104 GLU A N 1
ATOM 831 C CA . GLU A 1 104 ? -4.018 10.607 -14.282 1.00 90.31 104 GLU A CA 1
ATOM 832 C C . GLU A 1 104 ? -3.756 9.891 -15.612 1.00 90.31 104 GLU A C 1
ATOM 834 O O . GLU A 1 104 ? -3.921 8.676 -15.676 1.00 90.31 104 GLU A O 1
ATOM 839 N N . SER A 1 105 ? -3.253 10.593 -16.633 1.00 88.44 105 SER A N 1
ATOM 840 C CA . SER A 1 105 ? -2.933 9.998 -17.943 1.00 88.44 105 SER A CA 1
ATOM 841 C C . SER A 1 105 ? -1.840 8.923 -17.857 1.00 88.44 105 SER A C 1
ATOM 843 O O . SER A 1 105 ? -1.903 7.895 -18.534 1.00 88.44 105 SER A O 1
ATOM 845 N N . ILE A 1 106 ? -0.828 9.132 -17.007 1.00 88.31 106 ILE A N 1
ATOM 846 C CA . ILE A 1 106 ? 0.247 8.154 -16.767 1.00 88.31 106 ILE A CA 1
ATOM 847 C C . ILE A 1 106 ? -0.299 6.912 -16.070 1.00 88.31 106 ILE A C 1
ATOM 849 O O . ILE A 1 106 ? 0.014 5.789 -16.470 1.00 88.31 106 ILE A O 1
ATOM 853 N N . LEU A 1 107 ? -1.118 7.107 -15.036 1.00 90.94 107 LEU A N 1
ATOM 854 C CA . LEU A 1 107 ? -1.766 6.017 -14.313 1.00 90.94 107 LEU A CA 1
ATOM 855 C C . LEU A 1 107 ? -2.723 5.247 -15.229 1.00 90.94 107 LEU A C 1
ATOM 857 O O . LEU A 1 107 ? -2.727 4.018 -15.222 1.00 90.94 107 LEU A O 1
ATOM 861 N N . GLU A 1 108 ? -3.460 5.948 -16.085 1.00 90.75 108 GLU A N 1
ATOM 862 C CA . GLU A 1 108 ? -4.352 5.347 -17.068 1.00 90.75 108 GLU A CA 1
ATOM 863 C C . GLU A 1 108 ? -3.577 4.449 -18.036 1.00 90.75 108 GLU A C 1
ATOM 865 O O . GLU A 1 108 ? -3.941 3.282 -18.209 1.00 90.75 108 GLU A O 1
ATOM 870 N N . ALA A 1 109 ? -2.459 4.935 -18.583 1.00 88.81 109 ALA A N 1
ATOM 871 C CA . ALA A 1 109 ? -1.567 4.141 -19.424 1.00 88.81 109 ALA A CA 1
ATOM 872 C C . ALA A 1 109 ? -0.964 2.936 -18.676 1.00 88.81 109 ALA A C 1
ATOM 874 O O . ALA A 1 109 ? -0.840 1.848 -19.244 1.00 88.81 109 ALA A O 1
ATOM 875 N N . TYR A 1 110 ? -0.625 3.095 -17.393 1.00 87.94 110 TYR A N 1
ATOM 876 C CA . TYR A 1 110 ? -0.131 2.013 -16.536 1.00 87.94 110 TYR A CA 1
ATOM 877 C C . TYR A 1 110 ? -1.194 0.925 -16.295 1.00 87.94 110 TYR A C 1
ATOM 879 O O . TYR A 1 110 ? -0.873 -0.270 -16.265 1.00 87.94 110 TYR A O 1
ATOM 887 N N . PHE A 1 111 ? -2.463 1.309 -16.138 1.00 90.62 111 PHE A N 1
ATOM 888 C CA . PHE A 1 111 ? -3.562 0.377 -15.892 1.00 90.62 111 PHE A CA 1
ATOM 889 C C . PHE A 1 111 ? -4.108 -0.286 -17.165 1.00 90.62 111 PHE A C 1
ATOM 891 O O . PHE A 1 111 ? -4.552 -1.432 -17.060 1.00 90.62 111 PHE A O 1
ATOM 898 N N . CYS A 1 112 ? -3.991 0.343 -18.348 1.00 87.12 112 CYS A N 1
ATOM 899 C CA . CYS A 1 112 ? -4.377 -0.221 -19.660 1.00 87.12 112 CYS A CA 1
ATOM 900 C C . CYS A 1 112 ? -3.964 -1.693 -19.834 1.00 87.12 112 CYS A C 1
ATOM 902 O O . CYS A 1 112 ? -4.713 -2.508 -20.360 1.00 87.12 112 CYS A O 1
ATOM 904 N N . GLY A 1 113 ? -2.732 -2.032 -19.436 1.00 82.06 113 GLY A N 1
ATOM 905 C CA . GLY A 1 113 ? -2.152 -3.363 -19.645 1.00 82.06 113 GLY A CA 1
ATOM 906 C C . GLY A 1 113 ? -2.409 -4.364 -18.516 1.00 82.06 113 GLY A C 1
ATOM 907 O O . GLY A 1 113 ? -1.940 -5.500 -18.597 1.00 82.06 113 GLY A O 1
ATOM 908 N N . ARG A 1 114 ? -3.090 -3.951 -17.441 1.00 85.94 114 ARG A N 1
ATOM 909 C CA . ARG A 1 114 ? -3.250 -4.746 -16.212 1.00 85.94 114 ARG A CA 1
ATOM 910 C C . ARG A 1 114 ? -4.696 -5.005 -15.827 1.00 85.94 114 ARG A C 1
ATOM 912 O O . ARG A 1 114 ? -4.972 -6.013 -15.183 1.00 85.94 114 ARG A O 1
ATOM 919 N N . ILE A 1 115 ? -5.592 -4.085 -16.161 1.00 84.38 115 ILE A N 1
ATOM 920 C CA . ILE A 1 115 ? -6.966 -4.065 -15.665 1.00 84.38 115 ILE A CA 1
ATOM 921 C C . ILE A 1 115 ? -7.891 -3.825 -16.853 1.00 84.38 115 ILE A C 1
ATOM 923 O O . ILE A 1 115 ? -7.543 -3.096 -17.776 1.00 84.38 115 ILE A O 1
ATOM 927 N N . GLY A 1 116 ? -9.066 -4.457 -16.854 1.00 81.12 116 GLY A N 1
ATOM 928 C CA . GLY A 1 116 ? -10.052 -4.232 -17.908 1.00 81.12 116 GLY A CA 1
ATOM 929 C C . GLY A 1 116 ? -10.510 -2.769 -17.971 1.00 81.12 116 GLY A C 1
ATOM 930 O O . GLY A 1 116 ? -10.626 -2.100 -16.939 1.00 81.12 116 GLY A O 1
ATOM 931 N N . ASN A 1 117 ? -10.845 -2.305 -19.179 1.00 81.75 117 ASN A N 1
ATOM 932 C CA . ASN A 1 117 ? -11.229 -0.915 -19.474 1.00 81.75 117 ASN A CA 1
ATOM 933 C C . ASN A 1 117 ? -12.359 -0.370 -18.576 1.00 81.75 117 ASN A C 1
ATOM 935 O O . ASN A 1 117 ? -12.467 0.836 -18.383 1.00 81.75 117 ASN A O 1
ATOM 939 N N . SER A 1 118 ? -13.196 -1.240 -18.000 1.00 83.38 118 SER A N 1
ATOM 940 C CA . SER A 1 118 ? -14.334 -0.846 -17.161 1.00 83.38 118 SER A CA 1
ATOM 941 C C . SER A 1 118 ? -13.945 -0.141 -15.856 1.00 83.38 118 SER A C 1
ATOM 943 O O . SER A 1 118 ? -14.726 0.658 -15.350 1.00 83.38 118 SER A O 1
ATOM 945 N N . HIS A 1 119 ? -12.765 -0.430 -15.296 1.00 87.06 119 HIS A N 1
ATOM 946 C CA . HIS A 1 119 ? -12.325 0.120 -14.001 1.00 87.06 119 HIS A CA 1
ATOM 947 C C . HIS A 1 119 ? -11.081 1.003 -14.109 1.00 87.06 119 HIS A C 1
ATOM 949 O O . HIS A 1 119 ? -10.666 1.609 -13.125 1.00 87.06 119 HIS A O 1
ATOM 955 N N . GLN A 1 120 ? -10.494 1.087 -15.298 1.00 91.25 120 GLN A N 1
ATOM 956 C CA . GLN A 1 120 ? -9.247 1.795 -15.546 1.00 91.25 120 GLN A CA 1
ATOM 957 C C . GLN A 1 120 ? -9.321 3.270 -15.135 1.00 91.25 120 GLN A C 1
ATOM 959 O O . GLN A 1 120 ? -8.480 3.738 -14.370 1.00 91.25 120 GLN A O 1
ATOM 964 N N . LYS A 1 121 ? -10.360 3.987 -15.581 1.00 90.75 121 LYS A N 1
ATOM 965 C CA . LYS A 1 121 ? -10.552 5.404 -15.248 1.00 90.75 121 LYS A CA 1
ATOM 966 C C . LYS A 1 121 ? -10.707 5.626 -13.744 1.00 90.75 121 LYS A C 1
ATOM 968 O O . LYS A 1 121 ? -10.028 6.473 -13.176 1.00 90.75 121 LYS A O 1
ATOM 973 N N . LEU A 1 122 ? -11.552 4.820 -13.099 1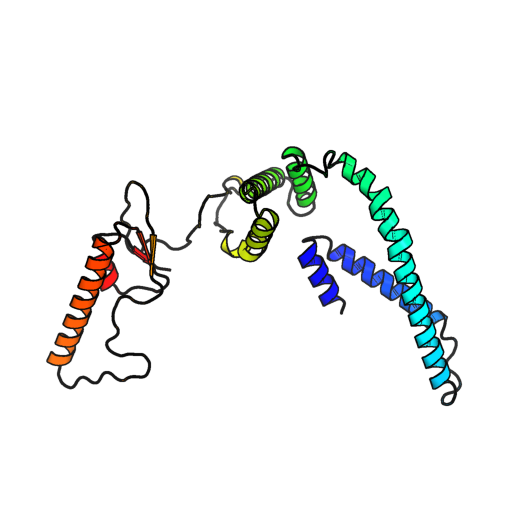.00 91.75 122 LEU A N 1
ATOM 974 C CA . LEU A 1 122 ? -11.780 4.875 -11.654 1.00 91.75 122 LEU A CA 1
ATOM 975 C C . LEU A 1 122 ? -10.475 4.688 -10.869 1.00 91.75 122 LEU A C 1
ATOM 977 O O . LEU A 1 122 ? -10.195 5.452 -9.952 1.00 91.75 122 LEU A O 1
ATOM 981 N N . LEU A 1 123 ? -9.679 3.677 -11.221 1.00 92.50 123 LEU A N 1
ATOM 982 C CA . LEU A 1 123 ? -8.428 3.390 -10.521 1.00 92.50 123 LEU A CA 1
ATOM 983 C C . LEU A 1 123 ? -7.371 4.458 -10.778 1.00 92.50 123 LEU A C 1
ATOM 985 O O . LEU A 1 123 ? -6.649 4.814 -9.858 1.00 92.50 123 LEU A O 1
ATOM 989 N N . SER A 1 124 ? -7.325 5.018 -11.986 1.00 93.38 124 SER A N 1
ATOM 990 C CA . SER A 1 124 ? -6.427 6.134 -12.304 1.00 93.38 124 SER A CA 1
ATOM 991 C C . SER A 1 124 ? -6.753 7.358 -11.449 1.00 93.38 124 SER A C 1
ATOM 993 O O . SER A 1 124 ? -5.855 7.937 -10.843 1.00 93.38 124 SER A O 1
ATOM 995 N N . GLN A 1 125 ? -8.041 7.688 -11.318 1.00 93.69 125 GLN A N 1
ATOM 996 C CA . GLN A 1 125 ? -8.513 8.790 -10.479 1.00 93.69 125 GLN A CA 1
ATOM 997 C C . GLN A 1 125 ? -8.239 8.539 -8.994 1.00 93.69 125 GLN A C 1
ATOM 999 O O . GLN A 1 125 ? -7.639 9.386 -8.342 1.00 93.69 125 GLN A O 1
ATOM 1004 N N . LEU A 1 126 ? -8.577 7.355 -8.470 1.00 93.81 126 LEU A N 1
ATOM 1005 C CA . LEU A 1 126 ? -8.296 6.999 -7.074 1.00 93.81 126 LEU A CA 1
ATOM 1006 C C . LEU A 1 126 ? -6.791 7.006 -6.773 1.00 93.81 126 LEU A C 1
ATOM 1008 O O . LEU A 1 126 ? -6.363 7.567 -5.771 1.00 93.81 126 LEU A O 1
ATOM 1012 N N . SER A 1 127 ? -5.954 6.422 -7.627 1.00 92.25 127 SER A N 1
ATOM 1013 C CA . SER A 1 127 ? -4.502 6.451 -7.425 1.00 92.25 127 SER A CA 1
ATOM 1014 C C . SER A 1 127 ? -3.943 7.875 -7.474 1.00 92.25 127 SER A C 1
ATOM 1016 O O . SER A 1 127 ? -3.042 8.200 -6.700 1.00 92.25 127 SER A O 1
ATOM 1018 N N . CYS A 1 128 ? -4.499 8.739 -8.325 1.00 92.38 128 CYS A N 1
ATOM 1019 C CA . CYS A 1 128 ? -4.117 10.144 -8.396 1.00 92.38 128 CYS A CA 1
ATOM 1020 C C . CYS A 1 128 ? -4.548 10.919 -7.139 1.00 92.38 128 CYS A C 1
ATOM 1022 O O . CYS A 1 128 ? -3.724 11.577 -6.504 1.00 92.38 128 CYS A O 1
ATOM 1024 N N . ASP A 1 129 ? -5.804 10.770 -6.711 1.00 92.31 129 ASP A N 1
ATOM 1025 C CA . ASP A 1 129 ? -6.332 11.348 -5.472 1.00 92.31 129 ASP A CA 1
ATOM 1026 C C . ASP A 1 129 ? -5.485 10.937 -4.259 1.00 92.31 129 ASP A C 1
ATOM 1028 O O . ASP A 1 129 ? -5.152 11.769 -3.412 1.00 92.31 129 ASP A O 1
ATOM 1032 N N . PHE A 1 130 ? -5.102 9.660 -4.194 1.00 90.25 130 PHE A N 1
ATOM 1033 C CA . PHE A 1 130 ? -4.262 9.122 -3.130 1.00 90.25 130 PHE A CA 1
ATOM 1034 C C . PHE A 1 130 ? -2.873 9.760 -3.139 1.00 90.25 130 PHE A C 1
ATOM 1036 O O . PHE A 1 130 ? -2.423 10.257 -2.108 1.00 90.25 130 PHE A O 1
ATOM 1043 N N . TYR A 1 131 ? -2.230 9.830 -4.308 1.00 88.25 131 TYR A N 1
ATOM 1044 C CA . TYR A 1 131 ? -0.928 10.471 -4.470 1.00 88.25 131 TYR A CA 1
ATOM 1045 C C . TYR A 1 131 ? -0.938 11.918 -3.957 1.00 88.25 131 TYR A C 1
ATOM 1047 O O . TYR A 1 131 ? -0.118 12.263 -3.106 1.00 88.25 131 TYR A O 1
ATOM 1055 N N . TYR A 1 132 ? -1.897 12.747 -4.388 1.00 87.44 132 TYR A N 1
ATOM 1056 C CA . TYR A 1 132 ? -1.971 14.153 -3.964 1.00 87.44 132 TYR A CA 1
ATOM 1057 C C . TYR A 1 132 ? -2.326 14.329 -2.484 1.00 87.44 132 TYR A C 1
ATOM 1059 O O . TYR A 1 132 ? -1.811 15.248 -1.838 1.00 87.44 132 TYR A O 1
ATOM 1067 N N . LYS A 1 133 ? -3.128 13.426 -1.904 1.00 87.06 133 LYS A N 1
ATOM 1068 C CA . LYS A 1 133 ? -3.326 13.387 -0.448 1.00 87.06 133 LYS A CA 1
ATOM 1069 C C . LYS A 1 133 ? -2.017 13.092 0.294 1.00 87.06 133 LYS A C 1
ATOM 1071 O O . LYS A 1 133 ? -1.748 13.730 1.308 1.00 87.06 133 LYS A O 1
ATOM 1076 N N . CYS A 1 134 ? -1.172 12.200 -0.224 1.00 82.19 134 CYS A N 1
ATOM 1077 C CA . CYS A 1 134 ? 0.126 11.880 0.377 1.00 82.19 134 CYS A CA 1
ATOM 1078 C C . CYS A 1 134 ? 1.171 12.996 0.209 1.00 82.19 134 CYS A C 1
ATOM 1080 O O . CYS A 1 134 ? 1.958 13.226 1.123 1.00 82.19 134 CYS A O 1
ATOM 1082 N N . ILE A 1 135 ? 1.198 13.704 -0.925 1.00 78.12 135 ILE A N 1
ATOM 1083 C CA . ILE A 1 135 ? 2.230 14.724 -1.200 1.00 78.12 135 ILE A CA 1
ATOM 1084 C C . ILE A 1 135 ? 1.874 16.142 -0.735 1.00 78.12 135 ILE A C 1
ATOM 1086 O O . ILE A 1 135 ? 2.712 17.037 -0.841 1.00 78.12 135 ILE A O 1
ATOM 1090 N N . SER A 1 136 ? 0.683 16.352 -0.161 1.00 71.75 136 SER A N 1
ATOM 1091 C CA . SER A 1 136 ? 0.275 17.641 0.429 1.00 71.75 136 SER A CA 1
ATOM 1092 C C . SER A 1 136 ? 1.210 18.118 1.563 1.00 71.75 136 SER A C 1
ATOM 1094 O O . SER A 1 136 ? 1.202 19.294 1.938 1.00 71.75 136 SER A O 1
ATOM 1096 N N . PHE A 1 137 ? 2.069 17.237 2.086 1.00 63.78 137 PHE A N 1
ATOM 1097 C CA . PHE A 1 137 ? 3.115 17.558 3.055 1.00 63.78 137 PHE A CA 1
ATOM 1098 C C . PHE A 1 137 ? 4.347 18.173 2.364 1.00 63.78 137 PHE A C 1
ATOM 1100 O O . PHE A 1 137 ? 5.178 17.479 1.781 1.00 63.78 137 PHE A O 1
ATOM 1107 N N . LYS A 1 138 ? 4.479 19.508 2.445 1.00 63.25 138 LYS A N 1
ATOM 1108 C CA . LYS A 1 138 ? 5.545 20.288 1.775 1.00 63.25 138 LYS A CA 1
ATOM 1109 C C . LYS A 1 138 ? 6.972 19.868 2.157 1.00 63.25 138 LYS A C 1
ATOM 1111 O O . LYS A 1 138 ? 7.863 19.922 1.313 1.00 63.25 138 LYS A O 1
ATOM 1116 N N . ASN A 1 139 ? 7.175 19.425 3.398 1.00 63.38 139 ASN A N 1
ATOM 1117 C CA . ASN A 1 139 ? 8.442 18.880 3.880 1.00 63.38 139 ASN A CA 1
ATOM 1118 C C . ASN A 1 139 ? 8.269 17.370 4.051 1.00 63.38 139 ASN A C 1
ATOM 1120 O O . ASN A 1 139 ? 7.459 16.951 4.872 1.00 63.38 139 ASN A O 1
ATOM 1124 N N . GLY A 1 140 ? 9.017 16.569 3.293 1.00 69.75 140 GLY A N 1
ATOM 1125 C CA . GLY A 1 140 ? 9.012 15.116 3.467 1.00 69.75 140 GLY A CA 1
ATOM 1126 C C . GLY A 1 140 ? 8.260 14.306 2.402 1.00 69.75 140 GLY A C 1
ATOM 1127 O O . GLY A 1 140 ? 7.825 13.192 2.683 1.00 69.75 140 GLY A O 1
ATOM 1128 N N . ARG A 1 141 ? 8.037 14.850 1.192 1.00 76.00 141 ARG A N 1
ATOM 1129 C CA . ARG A 1 141 ? 7.260 14.165 0.133 1.00 76.00 141 ARG A CA 1
ATOM 1130 C C . ARG A 1 141 ? 7.780 12.757 -0.175 1.00 76.00 141 ARG A C 1
ATOM 1132 O O . ARG A 1 141 ? 6.987 11.829 -0.296 1.00 76.00 141 ARG A O 1
ATOM 1139 N N . ASN A 1 142 ? 9.098 12.597 -0.294 1.00 79.88 142 ASN A N 1
ATOM 1140 C CA . ASN A 1 142 ? 9.703 11.304 -0.615 1.00 79.88 142 ASN A CA 1
ATOM 1141 C C . ASN A 1 142 ? 9.602 10.338 0.569 1.00 79.88 142 ASN A C 1
ATOM 1143 O O . ASN A 1 142 ? 9.319 9.162 0.379 1.00 79.88 142 ASN A O 1
ATOM 1147 N N . GLU A 1 143 ? 9.791 10.836 1.787 1.00 84.62 143 GLU A N 1
ATOM 1148 C CA . GLU A 1 143 ? 9.656 10.082 3.027 1.00 84.62 143 GLU A CA 1
ATOM 1149 C C . GLU A 1 143 ? 8.225 9.566 3.199 1.00 84.62 143 GLU A C 1
ATOM 1151 O O . GLU A 1 143 ? 8.039 8.392 3.506 1.00 84.62 143 GLU A O 1
ATOM 1156 N N . MET A 1 144 ? 7.219 10.401 2.920 1.00 85.25 144 MET A N 1
ATOM 1157 C CA . MET A 1 144 ? 5.813 10.005 2.986 1.00 85.25 144 MET A CA 1
ATOM 1158 C C . MET A 1 144 ? 5.465 8.963 1.920 1.00 85.25 144 MET A C 1
ATOM 1160 O O . MET A 1 144 ? 4.806 7.975 2.227 1.00 85.25 144 MET A O 1
ATOM 1164 N N . LEU A 1 145 ? 5.930 9.137 0.679 1.00 84.56 145 LEU A N 1
ATOM 1165 C CA . LEU A 1 145 ? 5.717 8.143 -0.379 1.00 84.56 145 LEU A CA 1
ATOM 1166 C C . LEU A 1 145 ? 6.405 6.809 -0.059 1.00 84.56 145 LEU A C 1
ATOM 1168 O O . LEU A 1 145 ? 5.815 5.755 -0.282 1.00 84.56 145 LEU A O 1
ATOM 1172 N N . ASN A 1 146 ? 7.614 6.846 0.505 1.00 85.50 146 ASN A N 1
ATOM 1173 C CA . ASN A 1 146 ? 8.322 5.646 0.945 1.00 85.50 146 ASN A CA 1
ATOM 1174 C C . ASN A 1 146 ? 7.577 4.943 2.083 1.00 85.50 146 ASN A C 1
ATOM 1176 O O . ASN A 1 146 ? 7.381 3.734 2.006 1.00 85.50 146 ASN A O 1
ATOM 1180 N N . LEU A 1 147 ? 7.113 5.694 3.087 1.00 87.19 147 LEU A N 1
ATOM 1181 C CA . LEU A 1 147 ? 6.326 5.161 4.199 1.00 87.19 147 LEU A CA 1
ATOM 1182 C C . LEU A 1 147 ? 5.037 4.509 3.690 1.00 87.19 147 LEU A C 1
ATOM 1184 O O . LEU A 1 147 ? 4.713 3.384 4.051 1.00 87.19 147 LEU A O 1
ATOM 1188 N N . VAL A 1 148 ? 4.314 5.195 2.810 1.00 87.88 148 VAL A N 1
ATOM 1189 C CA . VAL A 1 148 ? 3.085 4.671 2.212 1.00 87.88 148 VAL A CA 1
ATOM 1190 C C . VAL A 1 148 ? 3.352 3.403 1.411 1.00 87.88 148 VAL A C 1
ATOM 1192 O O . VAL A 1 148 ? 2.561 2.474 1.486 1.00 87.88 148 VAL A O 1
ATOM 1195 N N . ASN A 1 149 ? 4.451 3.348 0.660 1.00 86.88 149 ASN A N 1
ATOM 1196 C CA . ASN A 1 149 ? 4.825 2.157 -0.094 1.00 86.88 149 ASN A CA 1
ATOM 1197 C C . ASN A 1 149 ? 5.220 0.988 0.826 1.00 86.88 149 ASN A C 1
ATOM 1199 O O . ASN A 1 149 ? 4.873 -0.153 0.537 1.00 86.88 149 ASN A O 1
ATOM 1203 N N . GLU A 1 150 ? 5.916 1.264 1.930 1.00 89.62 150 GLU A N 1
ATOM 1204 C CA . GLU A 1 150 ? 6.316 0.260 2.924 1.00 89.62 150 GLU A CA 1
ATOM 1205 C C . GLU A 1 150 ? 5.106 -0.329 3.662 1.00 89.62 150 GLU A C 1
ATOM 1207 O O . GLU A 1 150 ? 5.022 -1.545 3.805 1.00 89.62 150 GLU A O 1
ATOM 1212 N N . TYR A 1 151 ? 4.149 0.518 4.051 1.00 89.00 151 TYR A N 1
ATOM 1213 C CA . TYR A 1 151 ? 2.976 0.138 4.847 1.00 89.00 151 TYR A CA 1
ATOM 1214 C C . TYR A 1 151 ? 1.678 0.067 4.029 1.00 89.00 151 TYR A C 1
ATOM 1216 O O . TYR A 1 151 ? 0.578 0.169 4.575 1.00 89.00 151 TYR A O 1
ATOM 1224 N N . PHE A 1 152 ? 1.761 -0.064 2.698 1.00 88.25 152 PHE A N 1
ATOM 1225 C CA . PHE A 1 152 ? 0.566 -0.028 1.846 1.00 88.25 152 PHE A CA 1
ATOM 1226 C C . PHE A 1 152 ? -0.420 -1.141 2.207 1.00 88.25 152 PHE A C 1
ATOM 1228 O O . PHE A 1 152 ? -1.627 -0.928 2.159 1.00 88.25 152 PHE A O 1
ATOM 1235 N N . VAL A 1 153 ? 0.083 -2.320 2.585 1.00 87.31 153 VAL A N 1
ATOM 1236 C CA . VAL A 1 153 ? -0.746 -3.481 2.943 1.00 87.31 153 VAL A CA 1
ATOM 1237 C C . VAL A 1 153 ? -1.576 -3.199 4.196 1.00 87.31 153 VAL A C 1
ATOM 1239 O O . VAL A 1 153 ? -2.740 -3.582 4.249 1.00 87.31 153 VAL A O 1
ATOM 1242 N N . GLU A 1 154 ? -1.009 -2.497 5.172 1.00 86.31 154 GLU A N 1
ATOM 1243 C CA . GLU A 1 154 ? -1.660 -2.095 6.417 1.00 86.31 154 GLU A CA 1
ATOM 1244 C C . GLU A 1 154 ? -2.607 -0.903 6.222 1.00 86.31 154 GLU A C 1
ATOM 1246 O O . GLU A 1 154 ? -3.616 -0.790 6.917 1.00 86.31 154 GLU A O 1
ATOM 1251 N N . LEU A 1 155 ? -2.298 -0.014 5.274 1.00 87.19 155 LEU A N 1
ATOM 1252 C CA . LEU A 1 155 ? -3.125 1.146 4.927 1.00 87.19 155 LEU A CA 1
ATOM 1253 C C . LEU A 1 155 ? -4.298 0.785 4.003 1.00 87.19 155 LEU A C 1
ATOM 1255 O O . LEU A 1 155 ? -5.298 1.503 3.949 1.00 87.19 155 LEU A O 1
ATOM 1259 N N . HIS A 1 156 ? -4.188 -0.318 3.266 1.00 90.25 156 HIS A N 1
ATOM 1260 C CA . HIS A 1 156 ? -5.200 -0.790 2.335 1.00 90.25 156 HIS A CA 1
ATOM 1261 C C . HIS A 1 156 ? -6.165 -1.775 3.004 1.00 90.25 156 HIS A C 1
ATOM 1263 O O . HIS A 1 156 ? -5.789 -2.849 3.466 1.00 90.25 156 HIS A O 1
ATOM 1269 N N . SER A 1 157 ? -7.456 -1.452 2.949 1.00 90.38 157 SER A N 1
ATOM 1270 C CA . SER A 1 157 ? -8.525 -2.316 3.444 1.00 90.38 157 SER A CA 1
ATOM 1271 C C . SER A 1 157 ? -9.362 -2.848 2.282 1.00 90.38 157 SER A C 1
ATOM 1273 O O . SER A 1 157 ? -10.111 -2.108 1.641 1.00 90.38 157 SER A O 1
ATOM 1275 N N . ALA A 1 158 ? -9.246 -4.151 2.013 1.00 90.25 158 ALA A N 1
ATOM 1276 C CA . ALA A 1 158 ? -10.115 -4.825 1.058 1.00 90.25 158 ALA A CA 1
ATOM 1277 C C . ALA A 1 158 ? -11.484 -5.084 1.700 1.00 90.25 158 ALA A C 1
ATOM 1279 O O . ALA A 1 158 ? -11.583 -5.759 2.726 1.00 90.25 158 ALA A O 1
ATOM 1280 N N . VAL A 1 159 ? -12.546 -4.585 1.069 1.00 87.75 159 VAL A N 1
ATOM 1281 C CA . VAL A 1 159 ? -13.930 -4.836 1.487 1.00 87.75 159 VAL A CA 1
ATOM 1282 C C . VAL A 1 159 ? -14.610 -5.684 0.422 1.00 87.75 159 VAL A C 1
ATOM 1284 O O . VAL A 1 159 ? -14.549 -5.368 -0.766 1.00 87.75 159 VAL A O 1
ATOM 1287 N N . THR A 1 160 ? -15.246 -6.777 0.837 1.00 88.12 160 THR A N 1
ATOM 1288 C CA . THR A 1 160 ? -16.019 -7.624 -0.072 1.00 88.12 160 THR A CA 1
ATOM 1289 C C . THR A 1 160 ? -17.311 -6.923 -0.484 1.00 88.12 160 THR A C 1
ATOM 1291 O O . THR A 1 160 ? -17.960 -6.251 0.317 1.00 88.12 160 THR A O 1
ATOM 1294 N N . GLY A 1 161 ? -17.700 -7.085 -1.747 1.00 85.31 161 GLY A N 1
ATOM 1295 C CA . GLY A 1 161 ? -18.940 -6.527 -2.280 1.00 85.31 161 GLY A CA 1
ATOM 1296 C C . GLY A 1 161 ? -18.763 -5.862 -3.639 1.00 85.31 161 GLY A C 1
ATOM 1297 O O . GLY A 1 161 ? -17.659 -5.730 -4.163 1.00 85.31 161 GLY A O 1
ATOM 1298 N N . LEU A 1 162 ? -19.889 -5.459 -4.217 1.00 82.19 162 LEU A N 1
ATOM 1299 C CA . LEU A 1 162 ? -19.975 -4.696 -5.458 1.00 82.19 162 LEU A CA 1
ATOM 1300 C C . LEU A 1 162 ? -20.820 -3.437 -5.207 1.00 82.19 162 LEU A C 1
ATOM 1302 O O . LEU A 1 162 ? -21.701 -3.476 -4.344 1.00 82.19 162 LEU A O 1
ATOM 1306 N N . PRO A 1 163 ? -20.612 -2.347 -5.969 1.00 88.62 163 PRO A N 1
ATOM 1307 C CA . PRO A 1 163 ? -19.642 -2.183 -7.060 1.00 88.62 163 PRO A CA 1
ATOM 1308 C C . PRO A 1 163 ? -18.254 -1.678 -6.615 1.00 88.62 163 PRO A C 1
ATOM 1310 O O . PRO A 1 163 ? -18.117 -0.986 -5.608 1.00 88.62 163 PRO A O 1
ATOM 1313 N N . VAL A 1 164 ? -17.226 -1.941 -7.438 1.00 86.50 164 VAL A N 1
ATOM 1314 C CA . VAL A 1 164 ? -15.844 -1.429 -7.259 1.00 86.50 164 VAL A CA 1
ATOM 1315 C C . VAL A 1 164 ? -15.801 0.105 -7.220 1.00 86.50 164 VAL A C 1
ATOM 1317 O O . VAL A 1 164 ? -14.939 0.679 -6.556 1.00 86.50 164 VAL A O 1
ATOM 1320 N N . SER A 1 165 ? -16.770 0.774 -7.854 1.00 88.94 165 SER A N 1
ATOM 1321 C CA . SER A 1 165 ? -16.939 2.234 -7.834 1.00 88.94 165 SER A CA 1
ATOM 1322 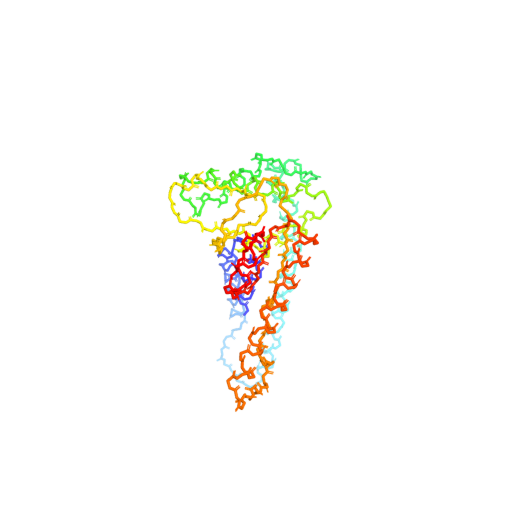C C . SER A 1 165 ? -17.185 2.828 -6.446 1.00 88.94 165 SER A C 1
ATOM 1324 O O . SER A 1 165 ? -17.046 4.033 -6.288 1.00 88.94 165 SER A O 1
ATOM 1326 N N . ASN A 1 166 ? -17.506 2.009 -5.440 1.00 90.50 166 ASN A N 1
ATOM 1327 C CA . ASN A 1 166 ? -17.634 2.449 -4.048 1.00 90.50 166 ASN A CA 1
ATOM 1328 C C . ASN A 1 166 ? -16.295 2.433 -3.285 1.00 90.50 166 ASN A C 1
ATOM 1330 O O . ASN A 1 166 ? -16.270 2.621 -2.064 1.00 90.50 166 ASN A O 1
ATOM 1334 N N . SER A 1 167 ? -15.181 2.169 -3.968 1.00 91.69 167 SER A N 1
ATOM 1335 C CA . SER A 1 167 ? -13.838 2.338 -3.411 1.00 91.69 167 SER A CA 1
ATOM 1336 C C . SER A 1 167 ? -13.575 3.818 -3.130 1.00 91.69 167 SER A C 1
ATOM 1338 O O . SER A 1 167 ? -13.892 4.673 -3.952 1.00 91.69 167 SER A O 1
ATOM 1340 N N . ARG A 1 168 ? -13.014 4.130 -1.959 1.00 91.75 168 ARG A N 1
ATOM 1341 C CA . ARG A 1 168 ? -12.733 5.506 -1.531 1.00 91.75 168 ARG A CA 1
ATOM 1342 C C . ARG A 1 168 ? -11.472 5.571 -0.688 1.00 91.75 168 ARG A C 1
ATOM 1344 O O . ARG A 1 168 ? -11.117 4.597 -0.030 1.00 91.75 168 ARG A O 1
ATOM 1351 N N . ILE A 1 169 ? -10.849 6.744 -0.680 1.00 92.56 169 ILE A N 1
ATOM 1352 C CA . ILE A 1 169 ? -9.709 7.058 0.179 1.00 92.56 169 ILE A CA 1
ATOM 1353 C C . ILE A 1 169 ? -10.239 7.768 1.413 1.00 92.56 169 ILE A C 1
ATOM 1355 O O . ILE A 1 169 ? -10.854 8.832 1.311 1.00 92.56 169 ILE A O 1
ATOM 1359 N N . LEU A 1 170 ? -10.004 7.170 2.573 1.00 90.50 170 LEU A N 1
ATOM 1360 C CA . LEU A 1 170 ? -10.401 7.722 3.859 1.00 90.50 170 LEU A CA 1
ATOM 1361 C 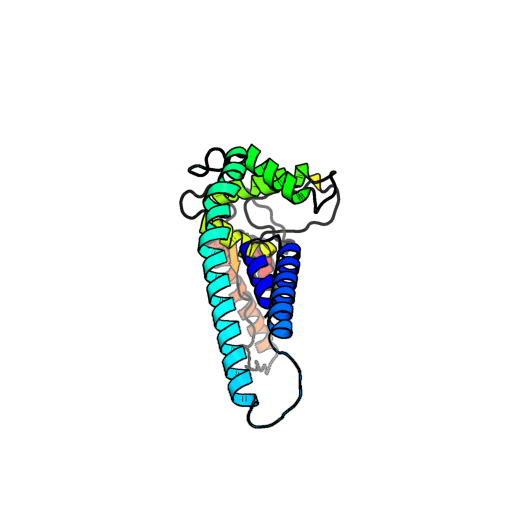C . LEU A 1 170 ? -9.193 8.357 4.541 1.00 90.50 170 LEU A C 1
ATOM 1363 O O . LEU A 1 170 ? -8.060 7.919 4.360 1.00 90.50 170 LEU A O 1
ATOM 1367 N N . GLU A 1 171 ? -9.446 9.401 5.320 1.00 85.38 171 GLU A N 1
ATOM 1368 C CA . GLU A 1 171 ? -8.450 9.951 6.235 1.00 85.38 171 GLU A CA 1
ATOM 1369 C C . GLU A 1 171 ? -8.522 9.177 7.553 1.00 85.38 171 GLU A C 1
ATOM 1371 O O . GLU A 1 171 ? -9.596 9.047 8.141 1.00 85.38 171 GLU A O 1
ATOM 1376 N N . GLY A 1 172 ? -7.385 8.638 7.996 1.00 83.25 172 GLY A N 1
ATOM 1377 C CA . GLY A 1 172 ? -7.287 7.794 9.188 1.00 83.25 172 GLY A CA 1
ATOM 1378 C C . GLY A 1 172 ? -7.139 6.303 8.873 1.00 83.25 172 GLY A C 1
ATOM 1379 O O . GLY A 1 172 ? -6.808 5.918 7.755 1.00 83.25 172 GLY A O 1
ATOM 1380 N N . PHE A 1 173 ? -7.359 5.464 9.888 1.00 82.62 173 PHE A N 1
ATOM 1381 C CA . PHE A 1 173 ? -7.188 4.011 9.807 1.00 82.62 173 PHE A CA 1
ATOM 1382 C C . PHE A 1 173 ? -8.537 3.293 9.831 1.00 82.62 173 PHE A C 1
ATOM 1384 O O . PHE A 1 173 ? -9.419 3.634 10.621 1.00 82.62 173 PHE A O 1
ATOM 1391 N N . VAL A 1 174 ? -8.678 2.261 8.997 1.00 84.75 174 VAL A N 1
ATOM 1392 C CA . VAL A 1 174 ? -9.846 1.374 9.003 1.00 84.75 174 VAL A CA 1
ATOM 1393 C C . VAL A 1 174 ? -9.537 0.160 9.869 1.00 84.75 174 VAL A C 1
ATOM 1395 O O . VAL A 1 174 ? -8.612 -0.596 9.587 1.00 84.75 174 VAL A O 1
ATOM 1398 N N . LEU A 1 175 ? -10.333 -0.044 10.916 1.00 82.62 175 LEU A N 1
ATOM 1399 C CA . LEU A 1 175 ? -10.262 -1.241 11.748 1.00 82.62 175 LEU A CA 1
ATOM 1400 C C . LEU A 1 175 ? -11.319 -2.243 11.280 1.00 82.62 175 LEU A C 1
ATOM 1402 O O . LEU A 1 175 ? -12.499 -1.921 11.204 1.00 82.62 175 LEU A O 1
ATOM 1406 N N . HIS A 1 176 ? -10.896 -3.475 10.995 1.00 79.62 176 HIS A N 1
ATOM 1407 C CA . HIS A 1 176 ? -11.789 -4.567 10.583 1.00 79.62 176 HIS A CA 1
ATOM 1408 C C . HIS A 1 176 ? -12.556 -5.218 11.746 1.00 79.62 176 HIS A C 1
ATOM 1410 O O . HIS A 1 176 ? -13.339 -6.144 11.535 1.00 79.62 176 HIS A O 1
ATOM 1416 N N . ARG A 1 177 ? -12.290 -4.787 12.981 1.00 74.25 177 ARG A N 1
ATOM 1417 C CA . ARG A 1 177 ? -12.920 -5.312 14.192 1.00 74.25 177 ARG A CA 1
ATOM 1418 C C . ARG A 1 177 ? -14.119 -4.466 14.573 1.00 74.25 177 ARG A C 1
ATOM 1420 O O . ARG A 1 177 ? -14.081 -3.244 14.466 1.00 74.25 177 ARG A O 1
ATOM 1427 N N . ASP A 1 178 ? -15.145 -5.150 15.055 1.00 75.06 178 ASP A N 1
ATOM 1428 C CA . ASP A 1 178 ? -16.339 -4.507 15.576 1.00 75.06 178 ASP A CA 1
ATOM 1429 C C . ASP A 1 178 ? -16.169 -4.117 17.050 1.00 75.06 178 ASP A C 1
ATOM 1431 O O . ASP A 1 178 ? -15.235 -4.548 17.738 1.00 75.06 178 ASP A O 1
ATOM 1435 N N . PHE A 1 179 ? -17.081 -3.292 17.550 1.00 72.12 179 PHE A N 1
ATOM 1436 C CA . PHE A 1 179 ? -17.056 -2.861 18.943 1.00 72.12 179 PHE A CA 1
ATOM 1437 C C . PHE A 1 179 ? -17.400 -4.018 19.885 1.00 72.12 179 PHE A C 1
ATOM 1439 O O . PHE A 1 179 ? -18.458 -4.629 19.768 1.00 72.12 179 PHE A O 1
ATOM 1446 N N . ALA A 1 180 ? -16.557 -4.255 20.897 1.00 74.38 180 ALA A N 1
ATOM 1447 C CA . ALA A 1 180 ? -16.921 -5.145 22.003 1.00 74.38 180 ALA A CA 1
ATOM 1448 C C . ALA A 1 180 ? -18.119 -4.587 22.797 1.00 74.38 180 ALA A C 1
ATOM 1450 O O . ALA A 1 180 ? -18.957 -5.339 23.284 1.00 74.38 180 ALA A O 1
ATOM 1451 N N . VAL A 1 181 ? -18.208 -3.255 22.899 1.00 68.06 181 VAL A N 1
ATOM 1452 C CA . VAL A 1 181 ? -19.366 -2.514 23.411 1.00 68.06 181 VAL A CA 1
ATOM 1453 C C . VAL A 1 181 ? -19.567 -1.286 22.538 1.00 68.06 181 VAL A C 1
ATOM 1455 O O . VAL A 1 181 ? -18.712 -0.399 22.501 1.00 68.06 181 VAL A O 1
ATOM 1458 N N . TYR A 1 182 ? -20.710 -1.215 21.862 1.00 66.81 182 TYR A N 1
ATOM 1459 C CA . TYR A 1 182 ? -21.082 -0.043 21.081 1.00 66.81 182 TYR A CA 1
ATOM 1460 C C . TYR A 1 182 ? -21.652 1.046 21.995 1.00 66.81 182 TYR A C 1
ATOM 1462 O O . TYR A 1 182 ? -22.710 0.883 22.598 1.00 66.81 182 TYR A O 1
ATOM 1470 N N . CYS A 1 183 ? -20.937 2.163 22.102 1.00 61.81 183 CYS A N 1
ATOM 1471 C CA . CYS A 1 183 ? -21.395 3.357 22.804 1.00 61.81 183 CYS A CA 1
ATOM 1472 C C . CYS A 1 183 ? -20.995 4.577 21.961 1.00 61.81 183 CYS A C 1
ATOM 1474 O O . CYS A 1 183 ? -19.875 5.084 22.112 1.00 61.81 183 CYS A O 1
ATOM 1476 N N . PRO A 1 184 ? -21.844 4.980 20.995 1.00 63.12 184 PRO A N 1
ATOM 1477 C CA . PRO A 1 184 ? -21.543 6.095 20.115 1.00 63.12 184 PRO A CA 1
ATOM 1478 C C . PRO A 1 184 ? -21.439 7.359 20.955 1.00 63.12 184 PRO A C 1
ATOM 1480 O O . PRO A 1 184 ? -22.173 7.542 21.925 1.00 63.12 184 PRO A O 1
ATOM 1483 N N . ALA A 1 185 ? -20.504 8.224 20.601 1.00 61.72 185 ALA A N 1
ATOM 1484 C CA . ALA A 1 185 ? -20.378 9.502 21.265 1.00 61.72 185 ALA A CA 1
ATOM 1485 C C . ALA A 1 185 ? -20.200 10.609 20.260 1.00 61.72 185 ALA A C 1
ATOM 1487 O O . ALA A 1 185 ? -19.495 10.449 19.265 1.00 61.72 185 ALA A O 1
ATOM 1488 N N . ASP A 1 186 ? -20.796 11.732 20.613 1.00 66.25 186 ASP A N 1
ATOM 1489 C CA . ASP A 1 186 ? -20.740 12.942 19.828 1.00 66.25 186 ASP A CA 1
ATOM 1490 C C . ASP A 1 186 ? -19.441 13.706 20.117 1.00 66.25 186 ASP A C 1
ATOM 1492 O O . ASP A 1 186 ? -18.970 13.773 21.259 1.00 66.25 186 ASP A O 1
ATOM 1496 N N . GLY A 1 187 ? -18.873 14.301 19.068 1.00 71.00 187 GLY A N 1
ATOM 1497 C CA . GLY A 1 187 ? -17.697 15.170 19.145 1.00 71.00 187 GLY A CA 1
ATOM 1498 C C . GLY A 1 187 ? -16.347 14.458 19.015 1.00 71.00 187 GLY A C 1
ATOM 1499 O O . GLY A 1 187 ? -16.256 13.314 18.570 1.00 71.00 187 GLY A O 1
ATOM 1500 N N . ASP A 1 188 ? -15.281 15.173 19.381 1.00 70.56 188 ASP A N 1
ATOM 1501 C CA . ASP A 1 188 ? -13.900 14.732 19.172 1.00 70.56 188 ASP A CA 1
ATOM 1502 C C . ASP A 1 188 ? -13.572 13.443 19.934 1.00 70.56 188 ASP A C 1
ATOM 1504 O O . ASP A 1 188 ? -13.627 13.358 21.168 1.00 70.56 188 ASP A O 1
ATOM 1508 N N . ILE A 1 189 ? -13.166 12.425 19.177 1.00 70.88 189 ILE A N 1
ATOM 1509 C CA . ILE A 1 189 ? -12.784 11.129 19.719 1.00 70.88 189 ILE A CA 1
ATOM 1510 C C . ILE A 1 189 ? -11.300 11.161 20.074 1.00 70.88 189 ILE A C 1
ATOM 1512 O O . ILE A 1 189 ? -10.426 11.076 19.216 1.00 70.88 189 ILE A O 1
ATOM 1516 N N . ARG A 1 190 ? -11.000 11.217 21.372 1.00 73.38 190 ARG A N 1
ATOM 1517 C CA . ARG A 1 190 ? -9.666 10.869 21.874 1.00 73.38 190 ARG A CA 1
ATOM 1518 C C . ARG A 1 190 ? -9.538 9.356 21.970 1.00 73.38 190 ARG A C 1
ATOM 1520 O O . ARG A 1 190 ? -10.514 8.701 22.320 1.00 73.38 190 ARG A O 1
ATOM 1527 N N . MET A 1 191 ? -8.358 8.813 21.680 1.00 74.00 191 MET A N 1
ATOM 1528 C CA . MET A 1 191 ? -8.112 7.371 21.651 1.00 74.00 191 MET A CA 1
ATOM 1529 C C . MET A 1 191 ? -7.034 6.985 22.668 1.00 74.00 191 MET A C 1
ATOM 1531 O O . MET A 1 191 ? -5.939 7.538 22.643 1.00 74.00 191 MET A O 1
ATOM 1535 N N . LEU A 1 192 ? -7.340 6.055 23.573 1.00 79.94 192 LEU A N 1
ATOM 1536 C CA . LEU A 1 192 ? -6.373 5.446 24.491 1.00 79.94 192 LEU A CA 1
ATOM 1537 C C . LEU A 1 192 ? -5.994 4.067 23.957 1.00 79.94 192 LEU A C 1
ATOM 1539 O O . LEU A 1 192 ? -6.874 3.220 23.850 1.00 79.94 192 LEU A O 1
ATOM 1543 N N . ILE A 1 193 ? -4.719 3.837 23.646 1.00 82.12 193 ILE A N 1
ATOM 1544 C CA . ILE A 1 193 ? -4.237 2.531 23.183 1.00 82.12 193 ILE A CA 1
ATOM 1545 C C . ILE A 1 193 ? -3.726 1.729 24.382 1.00 82.12 193 ILE A C 1
ATOM 1547 O O . ILE A 1 193 ? -2.838 2.172 25.104 1.00 82.12 193 ILE A O 1
ATOM 1551 N N . VAL A 1 194 ? -4.296 0.548 24.587 1.00 83.25 194 VAL A N 1
ATOM 1552 C CA . VAL A 1 194 ? -4.001 -0.371 25.684 1.00 83.25 194 VAL A CA 1
ATOM 1553 C C . VAL A 1 194 ? -3.325 -1.605 25.106 1.00 83.25 194 VAL A C 1
ATOM 1555 O O . VAL A 1 194 ? -3.965 -2.434 24.463 1.00 83.25 194 VAL A O 1
ATOM 1558 N N . THR A 1 195 ? -2.028 -1.742 25.337 1.00 83.75 195 THR A N 1
ATOM 1559 C CA . THR A 1 195 ? -1.210 -2.827 24.778 1.00 83.75 195 THR A CA 1
ATOM 1560 C C . THR A 1 195 ? -1.222 -4.105 25.620 1.00 83.75 195 THR A C 1
ATOM 1562 O O . THR A 1 195 ? -0.751 -5.133 25.151 1.00 83.75 195 THR A O 1
ATOM 1565 N N . GLU A 1 196 ? -1.764 -4.059 26.839 1.00 82.56 196 GLU A N 1
ATOM 1566 C CA . GLU A 1 196 ? -1.728 -5.158 27.815 1.00 82.56 196 GLU A CA 1
ATOM 1567 C C . GLU A 1 196 ? -3.122 -5.473 28.388 1.00 82.56 196 GLU A C 1
ATOM 1569 O O . GLU A 1 196 ? -4.061 -4.681 28.274 1.00 82.56 196 GLU A O 1
ATOM 1574 N N . SER A 1 197 ? -3.283 -6.641 29.019 1.00 82.56 197 SER A N 1
ATOM 1575 C CA . SER A 1 197 ? -4.505 -6.944 29.780 1.00 82.56 197 SER A CA 1
ATOM 1576 C C . SER A 1 197 ? -4.614 -6.006 30.979 1.00 82.56 197 SER A C 1
ATOM 1578 O O . SER A 1 197 ? -3.680 -5.897 31.769 1.00 82.56 197 SER A O 1
ATOM 1580 N N . ILE A 1 198 ? -5.765 -5.352 31.139 1.00 82.94 198 ILE A N 1
ATOM 1581 C CA . ILE A 1 198 ? -6.035 -4.516 32.320 1.00 82.94 198 ILE A CA 1
ATOM 1582 C C . ILE A 1 198 ? -6.385 -5.380 33.520 1.00 82.94 198 ILE A C 1
ATOM 1584 O O . ILE A 1 198 ? -6.080 -5.022 34.660 1.00 82.94 198 ILE A O 1
ATOM 1588 N N . ASP A 1 199 ? -7.018 -6.521 33.257 1.00 79.56 199 ASP A N 1
ATOM 1589 C CA . ASP A 1 199 ? -7.308 -7.476 34.304 1.00 79.56 199 ASP A CA 1
ATOM 1590 C C . ASP A 1 199 ? -6.006 -8.095 34.813 1.00 79.56 199 ASP A C 1
ATOM 1592 O O . ASP A 1 199 ? -5.159 -8.540 34.029 1.00 79.56 199 ASP A O 1
ATOM 1596 N N . SER A 1 200 ? -5.835 -8.073 36.133 1.00 77.19 200 SER A N 1
ATOM 1597 C CA . SER A 1 200 ? -4.632 -8.585 36.784 1.00 77.19 200 SER A CA 1
ATOM 1598 C C . SER A 1 200 ? -4.752 -10.095 36.930 1.00 77.19 200 SER A C 1
ATOM 1600 O O . SER A 1 200 ? -5.644 -10.579 37.621 1.00 77.19 200 SER A O 1
ATOM 1602 N N . ALA A 1 201 ? -3.842 -10.847 36.315 1.00 77.19 201 ALA A N 1
ATOM 1603 C CA . ALA A 1 201 ? -3.785 -12.287 36.523 1.00 77.19 201 ALA A CA 1
ATOM 1604 C C . ALA A 1 201 ? -3.494 -12.607 38.001 1.00 77.19 201 ALA A C 1
ATOM 1606 O O . ALA A 1 201 ? -2.691 -11.931 38.647 1.00 77.19 201 ALA A O 1
ATOM 1607 N N . LEU A 1 202 ? -4.117 -13.669 38.526 1.00 79.81 202 LEU A N 1
ATOM 1608 C CA . LEU A 1 202 ? -3.851 -14.177 39.883 1.00 79.81 202 LEU A CA 1
ATOM 1609 C C . LEU A 1 202 ? -2.393 -14.617 40.076 1.00 79.81 202 LEU A C 1
ATOM 1611 O O . LEU A 1 202 ? -1.908 -14.677 41.202 1.00 79.81 202 LEU A O 1
ATOM 1615 N N . SER A 1 203 ? -1.707 -14.919 38.975 1.00 79.69 203 SER A N 1
ATOM 1616 C CA . SER A 1 203 ? -0.297 -15.263 38.960 1.00 79.69 203 SER A CA 1
ATOM 1617 C C . SER A 1 203 ? 0.419 -14.564 37.816 1.00 79.69 203 SER A C 1
ATOM 1619 O O . SER A 1 203 ? -0.148 -14.385 36.736 1.00 79.69 203 SER A O 1
ATOM 1621 N N . ALA A 1 204 ? 1.684 -14.209 38.034 1.00 78.19 204 ALA A N 1
ATOM 1622 C CA . ALA A 1 204 ? 2.557 -13.799 36.945 1.00 78.19 204 ALA A CA 1
ATOM 1623 C C . ALA A 1 204 ? 2.977 -15.016 36.105 1.00 78.19 204 ALA A C 1
ATOM 1625 O O . ALA A 1 204 ? 2.940 -16.160 36.562 1.00 78.19 204 ALA A O 1
ATOM 1626 N N . SER A 1 205 ? 3.417 -14.763 34.872 1.00 76.50 205 SER A N 1
ATOM 1627 C CA . SER A 1 205 ? 3.954 -15.814 34.006 1.00 76.50 205 SER A CA 1
ATOM 1628 C C . SER A 1 205 ? 5.109 -16.547 34.696 1.00 76.50 205 SER A C 1
ATOM 1630 O O . SER A 1 205 ? 6.080 -15.919 35.115 1.00 76.50 205 SER A O 1
ATOM 1632 N N . GLY A 1 206 ? 5.009 -17.874 34.792 1.00 78.62 206 GLY A N 1
ATOM 1633 C CA . GLY A 1 206 ? 6.028 -18.723 35.417 1.00 78.62 206 GLY A CA 1
ATOM 1634 C C . GLY A 1 206 ? 5.928 -18.853 36.940 1.00 78.62 206 GLY A C 1
ATOM 1635 O O . GLY A 1 206 ? 6.808 -19.466 37.537 1.00 78.62 206 GLY A O 1
ATOM 1636 N N . LEU A 1 207 ? 4.880 -18.312 37.569 1.00 84.00 207 LEU A N 1
ATOM 1637 C CA . LEU A 1 207 ? 4.592 -18.511 38.990 1.00 84.00 207 LEU A CA 1
ATOM 1638 C C . LEU A 1 207 ? 3.318 -19.344 39.173 1.00 84.00 207 LEU A C 1
ATOM 1640 O O . LEU A 1 207 ? 2.359 -19.211 38.409 1.00 84.00 207 LEU A O 1
ATOM 1644 N N . GLU A 1 208 ? 3.287 -20.172 40.214 1.00 82.94 208 GLU A N 1
ATOM 1645 C CA . GLU A 1 208 ? 2.085 -20.898 40.623 1.00 82.94 208 GLU A CA 1
ATOM 1646 C C . GLU A 1 208 ? 1.363 -20.139 41.737 1.00 82.94 208 GLU A C 1
ATOM 1648 O O . GLU A 1 208 ? 1.943 -19.806 42.772 1.00 82.94 208 GLU A O 1
ATOM 1653 N N . PHE A 1 209 ? 0.076 -19.874 41.524 1.00 83.62 209 PHE A N 1
ATOM 1654 C CA . PHE A 1 209 ? -0.799 -19.325 42.549 1.00 83.62 209 PHE A CA 1
ATOM 1655 C C . PHE A 1 209 ? -1.501 -20.477 43.266 1.00 83.62 209 PHE A C 1
ATOM 1657 O O . PHE A 1 209 ? -2.429 -21.084 42.732 1.00 83.62 209 PHE A O 1
ATOM 1664 N N . VAL A 1 210 ? -1.026 -20.798 44.469 1.00 84.75 210 VAL A N 1
ATOM 1665 C CA . VAL A 1 210 ? -1.571 -21.884 45.289 1.00 84.75 210 VAL A CA 1
ATOM 1666 C C . VAL A 1 210 ? -2.580 -21.318 46.275 1.00 84.75 210 VAL A C 1
ATOM 1668 O O . VAL A 1 210 ? -2.264 -20.416 47.053 1.00 84.75 210 VAL A O 1
ATOM 1671 N N . VAL A 1 211 ? -3.788 -21.878 46.269 1.00 86.31 211 VAL A N 1
ATOM 1672 C CA . VAL A 1 211 ? -4.850 -21.507 47.203 1.00 86.31 211 VAL A CA 1
ATOM 1673 C C . VAL A 1 211 ? -5.221 -22.702 48.064 1.00 86.31 211 VAL A C 1
ATOM 1675 O O . VAL A 1 211 ? -5.573 -23.756 47.545 1.00 86.31 211 VAL A O 1
ATOM 1678 N N . ASN A 1 212 ? -5.175 -22.522 49.385 1.00 88.44 212 ASN A N 1
ATOM 1679 C CA . ASN A 1 212 ? -5.426 -23.600 50.347 1.00 88.44 212 ASN A CA 1
ATOM 1680 C C . ASN A 1 212 ? -6.842 -23.557 50.943 1.00 88.44 212 ASN A C 1
ATOM 1682 O O . ASN A 1 212 ? -7.233 -24.468 51.670 1.00 88.44 212 ASN A O 1
ATOM 1686 N N . ALA A 1 213 ? -7.607 -22.498 50.669 1.00 90.88 213 ALA A N 1
ATOM 1687 C CA . ALA A 1 213 ? -8.971 -22.333 51.155 1.00 90.88 213 ALA A CA 1
ATOM 1688 C C . ALA A 1 213 ? -9.825 -21.511 50.182 1.00 90.88 213 ALA A C 1
ATOM 1690 O O . ALA A 1 213 ? -9.369 -20.498 49.654 1.00 90.88 213 ALA A O 1
ATOM 1691 N N . GLU A 1 214 ? -11.100 -21.874 50.036 1.00 91.25 214 GLU A N 1
ATOM 1692 C CA . GLU A 1 214 ? -12.055 -21.164 49.167 1.00 91.25 214 GLU A CA 1
ATOM 1693 C C . GLU A 1 214 ? -12.143 -19.665 49.499 1.00 91.25 214 GLU A C 1
ATOM 1695 O O . GLU A 1 214 ? -12.168 -18.815 48.615 1.00 91.25 214 GLU A O 1
ATOM 1700 N N . VAL A 1 215 ? -12.088 -19.313 50.787 1.00 91.56 215 VAL A N 1
ATOM 1701 C CA . VAL A 1 215 ? -12.136 -17.915 51.246 1.00 91.56 215 VAL A CA 1
ATOM 1702 C C . VAL A 1 215 ? -10.971 -17.087 50.690 1.00 91.56 215 VAL A C 1
ATOM 1704 O O . VAL A 1 215 ? -11.148 -15.913 50.373 1.00 91.56 215 VAL A O 1
ATOM 1707 N N . GLN A 1 216 ? -9.787 -17.688 50.540 1.00 87.19 216 GLN A N 1
ATOM 1708 C CA . GLN A 1 216 ? -8.621 -17.011 49.970 1.00 87.19 216 GLN A CA 1
ATOM 1709 C C . GLN A 1 216 ? -8.807 -16.775 48.471 1.00 87.19 216 GLN A C 1
ATOM 1711 O O . GLN A 1 216 ? -8.534 -15.677 47.997 1.00 87.19 216 GLN A O 1
ATOM 1716 N N . TYR A 1 217 ? -9.342 -17.763 47.748 1.00 87.38 217 TYR A N 1
ATOM 1717 C CA . TYR A 1 217 ? -9.652 -17.619 46.327 1.00 87.38 217 TYR A CA 1
ATOM 1718 C C . TYR A 1 217 ? -10.660 -16.485 46.098 1.00 87.38 217 TYR A C 1
ATOM 1720 O O . TYR A 1 217 ? -10.418 -15.583 45.295 1.00 87.38 217 TYR A O 1
ATOM 1728 N N . GLN A 1 218 ? -11.747 -16.477 46.874 1.00 90.25 218 GLN A N 1
ATOM 1729 C CA . GLN A 1 218 ? -12.777 -15.440 46.807 1.00 90.25 218 GLN A CA 1
ATOM 1730 C C . GLN A 1 218 ? -12.218 -14.052 47.149 1.00 90.25 218 GLN A C 1
ATOM 1732 O O . GLN A 1 218 ? -12.499 -13.077 46.453 1.00 90.25 218 GLN A O 1
ATOM 1737 N N . ALA A 1 219 ? -11.369 -13.947 48.176 1.00 88.62 219 ALA A N 1
ATOM 1738 C CA . ALA A 1 219 ? -10.714 -12.688 48.524 1.00 88.62 219 ALA A CA 1
ATOM 1739 C C . ALA A 1 219 ? -9.812 -12.168 47.389 1.00 88.62 219 ALA A C 1
ATOM 1741 O O . ALA A 1 219 ? -9.830 -10.970 47.093 1.00 88.62 219 ALA A O 1
ATOM 1742 N N . SER A 1 220 ? -9.070 -13.052 46.717 1.00 87.81 220 SER A N 1
ATOM 1743 C CA . SER A 1 220 ? -8.228 -12.695 45.571 1.00 87.81 220 SER A CA 1
ATOM 1744 C C . SER A 1 220 ? -9.048 -12.231 44.363 1.00 87.81 220 SER A C 1
ATOM 1746 O O . SER A 1 220 ? -8.699 -11.223 43.751 1.00 87.81 220 SER A O 1
ATOM 1748 N N . GLN A 1 221 ? -10.174 -12.884 44.063 1.00 87.44 221 GLN A N 1
ATOM 1749 C CA . GLN A 1 221 ? -11.104 -12.457 43.005 1.00 87.44 221 GLN A CA 1
ATOM 1750 C C . GLN A 1 221 ? -11.697 -11.065 43.283 1.00 87.44 221 GLN A C 1
ATOM 1752 O O . GLN A 1 221 ? -11.742 -10.200 42.402 1.00 87.44 221 GLN A O 1
ATOM 1757 N N . VAL A 1 222 ? -12.087 -10.802 44.535 1.00 89.00 222 VAL A N 1
ATOM 1758 C CA . VAL A 1 222 ? -12.570 -9.478 44.962 1.00 89.00 222 VAL A CA 1
ATOM 1759 C C . VAL A 1 222 ? -11.470 -8.421 44.843 1.00 89.00 222 VAL A C 1
ATOM 1761 O O . VAL A 1 222 ? -11.748 -7.290 44.437 1.00 89.00 222 VAL A O 1
ATOM 1764 N N . TRP A 1 223 ? -10.223 -8.762 45.177 1.00 88.50 223 TRP A N 1
ATOM 1765 C CA . TRP A 1 223 ? -9.089 -7.849 45.032 1.00 88.50 223 TRP A CA 1
ATOM 1766 C C . TRP A 1 223 ? -8.834 -7.478 43.566 1.00 88.50 223 TRP A C 1
ATOM 1768 O O . TRP A 1 223 ? -8.725 -6.287 43.267 1.00 88.50 223 TRP A O 1
ATOM 1778 N N . ILE A 1 224 ? -8.819 -8.461 42.656 1.00 87.44 224 ILE A N 1
ATOM 1779 C CA . ILE A 1 224 ? -8.683 -8.227 41.208 1.00 87.44 224 ILE A CA 1
ATOM 1780 C C . ILE A 1 224 ? -9.801 -7.308 40.724 1.00 87.44 224 ILE A C 1
ATOM 1782 O O . ILE A 1 224 ? -9.529 -6.267 40.134 1.00 87.44 224 ILE A O 1
ATOM 1786 N N . THR A 1 225 ? -11.049 -7.632 41.067 1.00 87.56 225 THR A N 1
ATOM 1787 C CA . THR A 1 225 ? -12.229 -6.844 40.687 1.00 87.56 225 THR A CA 1
ATOM 1788 C C . THR A 1 225 ? -12.098 -5.380 41.109 1.00 87.56 225 THR A C 1
ATOM 1790 O O . THR A 1 225 ? -12.241 -4.474 40.286 1.00 87.56 225 THR A O 1
ATOM 1793 N N . LYS A 1 226 ? -11.760 -5.126 42.381 1.00 88.31 226 LYS A N 1
ATOM 1794 C CA . LYS A 1 226 ? -11.598 -3.762 42.910 1.00 88.31 226 LYS A CA 1
ATOM 1795 C C . LYS A 1 226 ? -10.431 -3.018 42.269 1.00 88.31 226 LYS A C 1
ATOM 1797 O O . LYS A 1 226 ? -10.512 -1.808 42.061 1.00 88.31 226 LYS A O 1
ATOM 1802 N N . ARG A 1 227 ? -9.338 -3.720 41.969 1.00 87.94 227 ARG A N 1
ATOM 1803 C CA . ARG A 1 227 ? -8.177 -3.141 41.290 1.00 87.94 227 ARG A CA 1
ATOM 1804 C C . ARG A 1 227 ? -8.523 -2.748 39.856 1.00 87.94 227 ARG A C 1
ATOM 1806 O O . ARG A 1 227 ? -8.239 -1.616 39.467 1.00 87.94 227 ARG A O 1
ATOM 1813 N N . THR A 1 228 ? -9.167 -3.642 39.111 1.00 88.75 228 THR A N 1
ATOM 1814 C CA . THR A 1 228 ? -9.655 -3.381 37.755 1.00 88.75 228 THR A CA 1
ATOM 1815 C C . THR A 1 228 ? -10.607 -2.185 37.758 1.00 88.75 228 THR A C 1
ATOM 1817 O O . THR A 1 228 ? -10.408 -1.250 36.987 1.00 88.75 228 THR A O 1
ATOM 1820 N N . GLU A 1 229 ? -11.553 -2.117 38.698 1.00 87.56 229 GLU A N 1
ATOM 1821 C CA . GLU A 1 229 ? -12.437 -0.956 38.870 1.00 87.56 229 GLU A CA 1
ATOM 1822 C C . GLU A 1 229 ? -11.666 0.355 39.106 1.00 87.56 229 GLU A C 1
ATOM 1824 O O . GLU A 1 229 ? -11.983 1.381 38.500 1.00 87.56 229 GLU A O 1
ATOM 1829 N N . ALA A 1 230 ? -10.645 0.342 39.967 1.00 87.81 230 ALA A N 1
ATOM 1830 C CA . ALA A 1 230 ? -9.847 1.529 40.268 1.00 87.81 230 ALA A CA 1
ATOM 1831 C C . ALA A 1 230 ? -9.071 2.036 39.041 1.00 87.81 230 ALA A C 1
ATOM 1833 O O . ALA A 1 230 ? -9.091 3.237 38.761 1.00 87.81 230 ALA A O 1
ATOM 1834 N N . ILE A 1 231 ? -8.441 1.133 38.279 1.00 87.12 231 ILE A N 1
ATOM 1835 C CA . ILE A 1 231 ? -7.739 1.468 37.028 1.00 87.12 231 ILE A CA 1
ATOM 1836 C C . ILE A 1 231 ? -8.728 2.054 36.017 1.00 87.12 231 ILE A C 1
ATOM 1838 O O . ILE A 1 231 ? -8.460 3.083 35.397 1.00 87.12 231 ILE A O 1
ATOM 1842 N N . MET A 1 232 ? -9.900 1.436 35.897 1.00 84.44 232 MET A N 1
ATOM 1843 C CA . MET A 1 232 ? -10.949 1.850 34.975 1.00 84.44 232 MET A CA 1
ATOM 1844 C C . MET A 1 232 ? -11.496 3.244 35.273 1.00 84.44 232 MET A C 1
ATOM 1846 O O . MET A 1 232 ? -11.603 4.062 34.356 1.00 84.44 232 MET 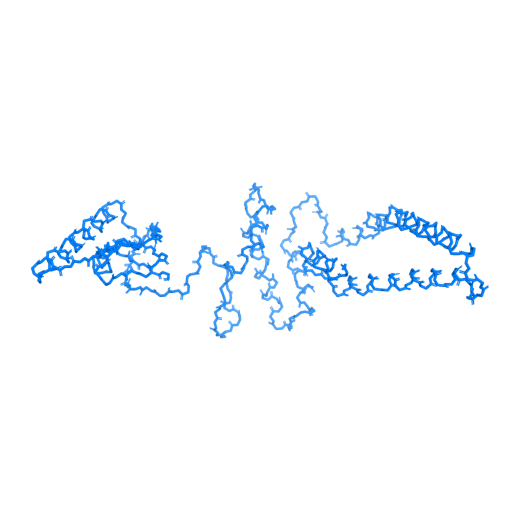A O 1
ATOM 1850 N N . LYS A 1 233 ? -11.773 3.541 36.547 1.00 84.56 233 LYS A N 1
ATOM 1851 C CA . LYS A 1 233 ? -12.201 4.874 36.994 1.00 84.56 233 LYS A CA 1
ATOM 1852 C C . LYS A 1 233 ? -11.115 5.919 36.784 1.00 84.56 233 LYS A C 1
ATOM 1854 O O . LYS A 1 233 ? -11.411 7.030 36.354 1.00 84.56 233 LYS A O 1
ATOM 1859 N N . HIS A 1 234 ? -9.859 5.570 37.054 1.00 84.06 234 HIS A N 1
ATOM 1860 C CA . HIS A 1 234 ? -8.742 6.476 36.814 1.00 84.06 234 HIS A CA 1
ATOM 1861 C C . HIS A 1 234 ? -8.598 6.802 35.321 1.00 84.06 234 HIS A C 1
ATOM 1863 O O . HIS A 1 234 ? -8.493 7.971 34.948 1.00 84.06 234 HIS A O 1
ATOM 1869 N N . ALA A 1 235 ? -8.678 5.786 34.457 1.00 79.25 235 ALA A N 1
ATOM 1870 C CA . ALA A 1 235 ? -8.639 5.964 33.011 1.00 79.25 235 ALA A CA 1
ATOM 1871 C C . ALA A 1 235 ? -9.814 6.815 32.503 1.00 79.25 235 ALA A C 1
ATOM 1873 O O . ALA A 1 235 ? -9.617 7.658 31.639 1.00 79.25 235 ALA A O 1
ATOM 1874 N N . GLU A 1 236 ? -11.020 6.640 33.046 1.00 76.12 236 GLU A N 1
ATOM 1875 C CA . GLU A 1 236 ? -12.192 7.461 32.710 1.00 76.12 236 GLU A CA 1
ATOM 1876 C C . GLU A 1 236 ? -12.030 8.934 33.119 1.00 76.12 236 GLU A C 1
ATOM 1878 O O . GLU A 1 236 ? -12.357 9.831 32.341 1.00 76.12 236 GLU A O 1
ATOM 1883 N N . GLN A 1 237 ? -11.492 9.198 34.312 1.00 75.88 237 GLN A N 1
ATOM 1884 C CA . GLN A 1 237 ? -11.254 10.562 34.794 1.00 75.88 237 GLN A CA 1
ATOM 1885 C C . GLN A 1 237 ? -10.224 11.306 33.941 1.00 75.88 237 GLN A C 1
ATOM 1887 O O . GLN A 1 237 ? -10.409 12.484 33.637 1.00 75.88 237 GLN A O 1
ATOM 1892 N N . GLN A 1 238 ? -9.151 10.618 33.551 1.00 73.88 238 GLN A N 1
ATOM 1893 C CA . GLN A 1 238 ? -8.080 11.191 32.736 1.00 73.88 238 GLN A CA 1
ATOM 1894 C C . GLN A 1 238 ? -8.486 11.314 31.262 1.00 73.88 238 GLN A C 1
ATOM 1896 O O . GLN A 1 238 ? -8.127 12.273 30.577 1.00 73.88 238 GLN A O 1
ATOM 1901 N N . TYR A 1 239 ? -9.278 10.362 30.771 1.00 67.06 239 TYR A N 1
ATOM 1902 C CA . TYR A 1 239 ? -9.561 10.199 29.357 1.00 67.06 239 TYR A CA 1
ATOM 1903 C C . TYR A 1 239 ? -11.062 9.984 29.136 1.00 67.06 239 TYR A C 1
ATOM 1905 O O . TYR A 1 239 ? -11.565 8.863 29.187 1.00 67.06 239 TYR A O 1
ATOM 1913 N N . LYS A 1 240 ? -11.776 11.058 28.753 1.00 65.12 240 LYS A N 1
ATOM 1914 C CA . LYS A 1 240 ? -13.147 11.004 28.177 1.00 65.12 240 LYS A CA 1
ATOM 1915 C C . LYS A 1 240 ? -13.178 10.379 26.759 1.00 65.12 240 LYS A C 1
ATOM 1917 O O . LYS A 1 240 ? -13.941 10.791 25.888 1.00 65.12 240 LYS A O 1
ATOM 1922 N N . SER A 1 241 ? -12.266 9.447 26.516 1.00 64.50 241 SER A N 1
ATOM 1923 C CA . SER A 1 241 ? -11.809 8.915 25.233 1.00 64.50 241 SER A CA 1
ATOM 1924 C C . SER A 1 241 ? -12.482 7.596 24.883 1.00 64.50 241 SER A C 1
ATOM 1926 O O . SER A 1 241 ? -12.892 6.840 25.757 1.00 64.50 241 SER A O 1
ATOM 1928 N N . SER A 1 242 ? -12.483 7.280 23.596 1.00 67.25 242 SER A N 1
ATOM 1929 C CA . SER A 1 242 ? -12.496 5.916 23.073 1.00 67.25 242 SER A CA 1
ATOM 1930 C C . SER A 1 242 ? -11.252 5.136 23.524 1.00 67.25 242 SER A C 1
ATOM 1932 O O . SER A 1 242 ? -10.156 5.685 23.487 1.00 67.25 242 SER A O 1
ATOM 1934 N N . LYS A 1 243 ? -11.369 3.872 23.950 1.00 70.81 243 LYS A N 1
ATOM 1935 C CA . LYS A 1 243 ? -10.212 3.064 24.397 1.00 70.81 243 LYS A CA 1
ATOM 1936 C C . LYS A 1 243 ? -9.993 1.871 23.480 1.00 70.81 243 LYS A C 1
ATOM 1938 O O . LYS A 1 243 ? -10.820 0.980 23.491 1.00 70.81 243 LYS A O 1
ATOM 1943 N N . LEU A 1 244 ? -8.911 1.809 22.717 1.00 69.81 244 LEU A N 1
ATOM 1944 C CA . LEU A 1 244 ? -8.554 0.640 21.914 1.00 69.81 244 LEU A CA 1
ATOM 1945 C C . LEU A 1 244 ? -7.571 -0.245 22.645 1.00 69.81 244 LEU A C 1
ATOM 1947 O O . LEU A 1 244 ? -6.512 0.217 23.035 1.00 69.81 244 LEU A O 1
ATOM 1951 N N . SER A 1 245 ? -7.880 -1.525 22.777 1.00 72.62 245 SER A N 1
ATOM 1952 C CA . SER A 1 245 ? -6.939 -2.506 23.282 1.00 72.62 245 SER A CA 1
ATOM 1953 C C . SER A 1 245 ? -6.393 -3.385 22.173 1.00 72.62 245 SER A C 1
ATOM 1955 O O . SER A 1 245 ? -7.152 -3.834 21.329 1.00 72.62 245 SER A O 1
ATOM 1957 N N . ILE A 1 246 ? -5.085 -3.645 22.206 1.00 73.75 246 ILE A N 1
ATOM 1958 C CA . ILE A 1 246 ? -4.385 -4.601 21.336 1.00 73.75 246 ILE A CA 1
ATOM 1959 C C . ILE A 1 246 ? -4.620 -6.052 21.772 1.00 73.75 246 ILE A C 1
ATOM 1961 O O . ILE A 1 246 ? -4.415 -6.985 21.002 1.00 73.75 246 ILE A O 1
ATOM 1965 N N . VAL A 1 247 ? -5.094 -6.246 23.002 1.00 75.25 247 VAL A N 1
ATOM 1966 C CA . VAL A 1 247 ? -5.296 -7.556 23.613 1.00 75.25 247 VAL A CA 1
ATOM 1967 C C . VAL A 1 247 ? -6.765 -7.718 23.977 1.00 75.25 247 VAL A C 1
ATOM 1969 O O . VAL A 1 247 ? -7.411 -6.777 24.442 1.00 75.25 247 VAL A O 1
ATOM 1972 N N . LYS A 1 248 ? -7.290 -8.934 23.814 1.00 78.88 248 LYS A N 1
ATOM 1973 C CA . LYS A 1 248 ? -8.636 -9.275 24.274 1.00 78.88 248 LYS A CA 1
ATOM 1974 C C . LYS A 1 248 ? -8.773 -8.993 25.772 1.00 78.88 248 LYS A C 1
ATOM 1976 O O . LYS A 1 248 ? -8.060 -9.577 26.585 1.00 78.88 248 LYS A O 1
ATOM 1981 N N . GLN A 1 249 ? -9.718 -8.128 26.124 1.00 83.62 249 GLN A N 1
ATOM 1982 C CA . GLN A 1 249 ? -10.011 -7.780 27.514 1.00 83.62 249 GLN A CA 1
ATOM 1983 C C . GLN A 1 249 ? -11.065 -8.719 28.119 1.00 83.62 249 GLN A C 1
ATOM 1985 O O . GLN A 1 249 ? -11.943 -9.228 27.420 1.00 83.62 249 GLN A O 1
ATOM 1990 N N . GLN A 1 250 ? -10.970 -8.938 29.431 1.00 82.88 250 GLN A N 1
ATOM 1991 C CA . GLN A 1 250 ? -11.941 -9.708 30.216 1.00 82.88 250 GLN A CA 1
ATOM 1992 C C . GLN A 1 250 ? -13.289 -8.976 30.319 1.00 82.88 250 GLN A C 1
ATOM 1994 O O . GLN A 1 250 ? -13.340 -7.744 30.284 1.00 82.88 250 GLN A O 1
ATOM 1999 N N . GLU A 1 251 ? -14.381 -9.723 30.518 1.00 81.44 251 GLU A N 1
ATOM 2000 C CA . GLU A 1 251 ? -15.739 -9.158 30.623 1.00 81.44 251 GLU A CA 1
ATOM 2001 C C . GLU A 1 251 ? -15.853 -8.091 31.714 1.00 81.44 251 GLU A C 1
ATOM 2003 O O . GLU A 1 251 ? -16.556 -7.100 31.538 1.00 81.44 251 GLU A O 1
ATOM 2008 N N . ILE A 1 252 ? -15.105 -8.235 32.808 1.00 81.06 252 ILE A N 1
ATOM 2009 C CA . ILE A 1 252 ? -15.097 -7.267 33.904 1.00 81.06 252 ILE A CA 1
ATOM 2010 C C . ILE A 1 252 ? -14.542 -5.897 33.487 1.00 81.06 252 ILE A C 1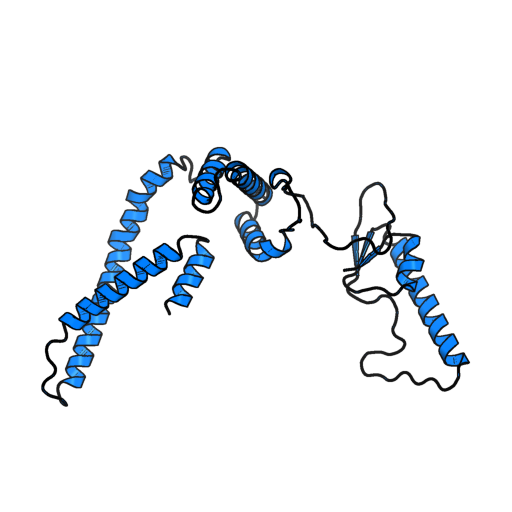
ATOM 2012 O O . ILE A 1 252 ? -15.085 -4.860 33.868 1.00 81.06 252 ILE A O 1
ATOM 2016 N N . VAL A 1 253 ? -13.511 -5.872 32.637 1.00 82.31 253 VAL A N 1
ATOM 2017 C CA . VAL A 1 253 ? -12.946 -4.637 32.067 1.00 82.31 253 VAL A CA 1
ATOM 2018 C C . VAL A 1 253 ? -13.965 -3.992 31.130 1.00 82.31 253 VAL A C 1
ATOM 2020 O O . VAL A 1 253 ? -14.187 -2.781 31.179 1.00 82.31 253 VAL A O 1
ATOM 2023 N N . ILE A 1 254 ? -14.632 -4.813 30.316 1.00 78.50 254 ILE A N 1
ATOM 2024 C CA . ILE A 1 254 ? -15.683 -4.376 29.397 1.00 78.50 254 ILE A CA 1
ATOM 2025 C C . ILE A 1 254 ? -16.871 -3.788 30.178 1.00 78.50 254 ILE A C 1
ATOM 2027 O O . ILE A 1 254 ? -17.360 -2.718 29.821 1.00 78.50 254 ILE A O 1
ATOM 2031 N N . TYR A 1 255 ? -17.283 -4.425 31.278 1.00 78.62 255 TYR A N 1
ATOM 2032 C CA . TYR A 1 255 ? -18.374 -3.987 32.153 1.00 78.62 255 TYR A CA 1
ATOM 2033 C C . TYR A 1 255 ? -18.112 -2.604 32.758 1.00 78.62 255 TYR A C 1
ATOM 2035 O O . TYR A 1 255 ? -18.915 -1.687 32.587 1.00 78.62 255 TYR A O 1
ATOM 2043 N N . TYR A 1 256 ? -16.953 -2.395 33.389 1.00 74.12 256 TYR A N 1
ATOM 2044 C CA . TYR A 1 256 ? -16.574 -1.064 33.889 1.00 74.12 256 TYR A CA 1
ATOM 2045 C C . TYR A 1 256 ? -16.351 -0.052 32.756 1.00 74.12 256 TYR A C 1
ATOM 2047 O O . TYR A 1 256 ? -16.410 1.160 32.953 1.00 74.12 256 TYR A O 1
ATOM 2055 N N . GLY A 1 257 ? -16.124 -0.560 31.552 1.00 64.94 257 GLY A N 1
ATOM 2056 C CA . GLY A 1 257 ? -16.040 0.169 30.307 1.00 64.94 257 GLY A CA 1
ATOM 2057 C C . GLY A 1 257 ? -17.353 0.616 29.687 1.00 64.94 257 GLY A C 1
ATOM 2058 O O . GLY A 1 257 ? -17.338 1.495 28.834 1.00 64.94 257 GLY A O 1
ATOM 2059 N N . GLN A 1 258 ? -18.490 0.056 30.095 1.00 60.78 258 GLN A N 1
ATOM 2060 C CA . GLN A 1 258 ? -19.794 0.459 29.560 1.00 60.78 258 GLN A CA 1
ATOM 2061 C C . GLN A 1 258 ? -20.174 1.886 29.973 1.00 60.78 258 GLN A C 1
ATOM 2063 O O . GLN A 1 258 ? -21.052 2.485 29.356 1.00 60.78 258 GLN A O 1
ATOM 2068 N N . LYS A 1 259 ? -19.484 2.461 30.967 1.00 54.22 259 LYS A N 1
ATOM 2069 C CA . LYS A 1 259 ? -19.661 3.858 31.367 1.00 54.22 259 LYS A CA 1
ATOM 2070 C C . LYS A 1 259 ? -18.755 4.834 30.590 1.00 54.22 259 LYS A C 1
ATOM 2072 O O . LYS A 1 259 ? -19.200 5.959 30.377 1.00 54.22 259 LYS A O 1
ATOM 2077 N N . PRO A 1 260 ? -17.569 4.424 30.074 1.00 50.09 260 PRO A N 1
ATOM 2078 C CA . PRO A 1 260 ? -17.153 4.857 28.720 1.00 50.09 260 PRO A CA 1
ATOM 2079 C C . PRO A 1 260 ? -16.200 3.912 27.920 1.00 50.09 260 PRO A C 1
ATOM 2081 O O . PRO A 1 260 ? -15.114 3.544 28.386 1.00 50.09 260 PRO A O 1
ATOM 2084 N N . LYS A 1 261 ? -16.622 3.649 26.665 1.00 52.00 261 LYS A N 1
ATOM 2085 C CA . LYS A 1 261 ? -15.942 3.291 25.387 1.00 52.00 261 LYS A CA 1
ATOM 2086 C C . LYS A 1 261 ? -14.729 2.332 25.384 1.00 52.00 261 LYS A C 1
ATOM 2088 O O . LYS A 1 261 ? -13.628 2.740 25.745 1.00 52.00 261 LYS A O 1
ATOM 2093 N N . TRP A 1 262 ? -14.888 1.142 24.778 1.00 44.88 262 TRP A N 1
ATOM 2094 C CA . TRP A 1 262 ? -13.811 0.177 24.461 1.00 44.88 262 TRP A CA 1
ATOM 2095 C C . TRP A 1 262 ? -13.824 -0.326 23.011 1.00 44.88 262 TRP A C 1
ATOM 2097 O O . TRP A 1 262 ? -14.875 -0.490 22.402 1.00 44.88 262 TRP A O 1
ATOM 2107 N N . TYR A 1 263 ? -12.639 -0.669 22.519 1.00 44.38 263 TYR A N 1
ATOM 2108 C CA . TYR A 1 263 ? -12.333 -1.406 21.304 1.00 44.38 263 TYR A CA 1
ATOM 2109 C C . TYR A 1 263 ? -11.348 -2.516 21.714 1.00 44.38 263 TYR A C 1
ATOM 2111 O O . TYR A 1 263 ? -10.510 -2.305 22.591 1.00 44.38 263 TYR A O 1
ATOM 2119 N N . SER A 1 264 ? -11.436 -3.690 21.097 1.00 37.34 264 SER A N 1
ATOM 2120 C CA . SER A 1 264 ? -10.489 -4.802 21.260 1.00 37.34 264 SER A CA 1
ATOM 2121 C C . SER A 1 264 ? -9.993 -5.187 19.872 1.00 37.34 264 SER A C 1
ATOM 2123 O O . SER A 1 264 ? -10.807 -5.311 18.957 1.00 37.34 264 SER A O 1
ATOM 2125 N N . LEU A 1 265 ? -8.687 -5.362 19.711 1.00 42.88 265 LEU A N 1
ATOM 2126 C CA . LEU A 1 265 ? -8.053 -5.931 18.521 1.00 42.88 265 LEU A CA 1
ATOM 2127 C C . LEU A 1 265 ? -8.190 -7.461 18.526 1.00 42.88 265 LEU A C 1
ATOM 2129 O O . LEU A 1 265 ? -8.231 -8.044 19.636 1.00 42.88 265 LEU A O 1
#

pLDDT: mean 80.4, std 12.23, range [37.34, 95.69]

Secondary structure (DSSP, 8-state):
-HHHHHHHHHHHHSS-HHHHHHHHHHHHHHHHHHHHHHS------SSHHHHHHHHHHHHHHHHHHHHHHHIIIIIHHIIIIIIHHHHHHH-TTTTSPPPHHHHHHHHHHHHHTTS-HHHHHHHHHHHHHHHHHHHT-SS-HHHHHHHHHHTHHHH-----SS-GGG--PPSS----PPPSB-----S---EEEE-S-SSPPSS-TT-----SSHHHHHHHHHHHHHHHHHHHHHHHHH--SEEEESSPPPHHHHHHHTSS-EEE-

Organism: Chelydra serpentina (NCBI:txid8475)